Protein AF-A0A9Q1CK61-F1 (afdb_monomer)

Nearest PDB structures (foldseek):
  4fdx-assembly1_B  TM=4.784E-01  e=8.802E-01  Methylibium petroleiphilum PM1
  3ry0-assembly1_A  TM=4.856E-01  e=1.209E+00  Streptomyces achromogenes

Foldseek 3Di:
DDDPPPPPDDPPPPPPDCDPPPQLEAEPEEEDDPPDDPVVVVCVVCVVVQCVDPVCVVSNYDYDYHYDYDDDPCNVVDDPDDPPDDPVVVVVPWAQWEAEPPDPPQPQNVQEDTDQWDADPVPRDIDGFAQTNHYQQAAWFKKWKAFPPPRQIDIDTGRHNRVVVVVLVVVLVCLVVVNDDDDDCCSSNVCPVVPPTDMHMYTRYGD

Secondary structure (DSSP, 8-state):
--------PPPP----------TTEEEEEEE--TT---HHHHHHHHHHHHTTSHHHHHTT-EEEEEEEPPPPHHHHH--SS------GGGTTTS-SS------TT-TTGGGEE--SEEE-TTT--EEE-B-TT--TT--SEEEEEEETTT--EEEEEES-HHHHHHHHHHHHHHHHTT-S---S-HHHHHSTTS----EEEEEEEE-

Structure (mmCIF, N/CA/C/O backbone):
data_AF-A0A9Q1CK61-F1
#
_entry.id   AF-A0A9Q1CK61-F1
#
loop_
_atom_site.group_PDB
_atom_site.id
_atom_site.type_symbol
_atom_site.label_atom_id
_atom_site.label_alt_id
_atom_site.label_comp_id
_atom_site.label_asym_id
_atom_site.label_entity_id
_atom_site.label_seq_id
_atom_site.pdbx_PDB_ins_code
_atom_site.Cartn_x
_atom_site.Cartn_y
_atom_site.Cartn_z
_atom_site.occupancy
_atom_site.B_iso_or_equiv
_atom_site.auth_seq_id
_atom_site.auth_comp_id
_atom_site.auth_asym_id
_atom_site.auth_atom_id
_atom_site.pdbx_PDB_model_num
ATOM 1 N N . MET A 1 1 ? -16.257 -29.459 -20.954 1.00 34.44 1 MET A N 1
ATOM 2 C CA . MET A 1 1 ? -14.941 -30.090 -20.715 1.00 34.44 1 MET A CA 1
ATOM 3 C C . MET A 1 1 ? -13.974 -29.616 -21.795 1.00 34.44 1 MET A C 1
ATOM 5 O O . MET A 1 1 ? -14.276 -29.792 -22.961 1.00 34.44 1 MET A O 1
ATOM 9 N N . ALA A 1 2 ? -12.878 -28.978 -21.367 1.00 42.66 2 ALA A N 1
ATOM 10 C CA . ALA A 1 2 ? -11.608 -28.742 -22.073 1.00 42.66 2 ALA A CA 1
ATOM 11 C C . ALA A 1 2 ? -11.587 -28.014 -23.437 1.00 42.66 2 ALA A C 1
ATOM 13 O O . ALA A 1 2 ? -11.536 -28.679 -24.453 1.00 42.66 2 ALA A O 1
ATOM 14 N N . HIS A 1 3 ? -11.400 -26.683 -23.448 1.00 32.91 3 HIS A N 1
ATOM 15 C CA . HIS A 1 3 ? -10.633 -25.983 -24.503 1.00 32.91 3 HIS A CA 1
ATOM 16 C C . HIS A 1 3 ? -9.978 -24.697 -23.958 1.00 32.91 3 HIS A C 1
ATOM 18 O O . HIS A 1 3 ? -10.253 -23.591 -24.405 1.00 32.91 3 HIS A O 1
ATOM 24 N N . ILE A 1 4 ? -9.081 -24.834 -22.975 1.00 39.66 4 ILE A N 1
ATOM 25 C CA . ILE A 1 4 ? -7.994 -23.857 -22.825 1.00 39.66 4 ILE A CA 1
ATOM 26 C C . ILE A 1 4 ? -6.872 -24.406 -23.692 1.00 39.66 4 ILE A C 1
ATOM 28 O O . ILE A 1 4 ? -6.169 -25.342 -23.304 1.00 39.66 4 ILE A O 1
ATOM 32 N N . SER A 1 5 ? -6.763 -23.882 -24.908 1.00 37.50 5 SER A N 1
ATOM 33 C CA . SER A 1 5 ? -5.631 -24.115 -25.794 1.00 37.50 5 SER A CA 1
ATOM 34 C C . SER A 1 5 ? -4.366 -23.772 -25.012 1.00 37.50 5 SER A C 1
ATOM 36 O O . SER A 1 5 ? -4.088 -22.609 -24.722 1.00 37.50 5 SER A O 1
ATOM 38 N N . LYS A 1 6 ? -3.619 -24.809 -24.607 1.00 43.75 6 LYS A N 1
ATOM 39 C CA . LYS A 1 6 ? -2.264 -24.668 -24.076 1.00 43.75 6 LYS A CA 1
ATOM 40 C C . LYS A 1 6 ? -1.509 -23.800 -25.074 1.00 43.75 6 LYS A C 1
ATOM 42 O O . LYS A 1 6 ? -1.240 -24.254 -26.184 1.00 43.75 6 LYS A O 1
ATOM 47 N N . ALA A 1 7 ? -1.177 -22.569 -24.689 1.00 42.22 7 ALA A N 1
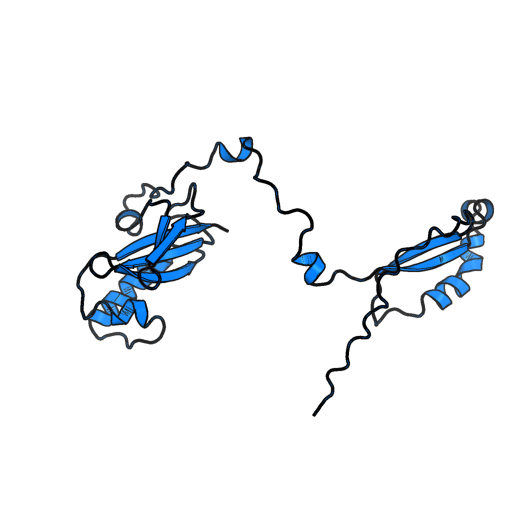ATOM 48 C CA . ALA A 1 7 ? -0.162 -21.813 -25.398 1.00 42.22 7 ALA A CA 1
ATOM 49 C C . ALA A 1 7 ? 1.049 -22.744 -25.508 1.00 42.22 7 ALA A C 1
ATOM 51 O O . ALA A 1 7 ? 1.538 -23.236 -24.484 1.00 42.22 7 ALA A O 1
ATOM 52 N N . LEU A 1 8 ? 1.439 -23.082 -26.740 1.00 52.25 8 LEU A N 1
ATOM 53 C CA . LEU A 1 8 ? 2.617 -23.894 -27.011 1.00 52.25 8 LEU A CA 1
ATOM 54 C C . LEU A 1 8 ? 3.756 -23.287 -26.200 1.00 52.25 8 LEU A C 1
ATOM 56 O O . LEU A 1 8 ? 4.151 -22.145 -26.445 1.00 52.25 8 LEU A O 1
ATOM 60 N N . ARG A 1 9 ? 4.228 -24.012 -25.177 1.00 45.03 9 ARG A N 1
ATOM 61 C CA . ARG A 1 9 ? 5.416 -23.584 -24.445 1.00 45.03 9 ARG A CA 1
ATOM 62 C C . ARG A 1 9 ? 6.513 -23.490 -25.501 1.00 45.03 9 ARG A C 1
ATOM 64 O O . ARG A 1 9 ? 6.730 -24.490 -26.193 1.00 45.03 9 ARG A O 1
ATOM 71 N N . PRO A 1 10 ? 7.172 -22.333 -25.670 1.00 49.44 10 PRO A N 1
ATOM 72 C CA . PRO A 1 10 ? 8.364 -22.304 -26.493 1.00 49.44 10 PRO A CA 1
ATOM 73 C C . PRO A 1 10 ? 9.331 -23.362 -25.941 1.00 49.44 10 PRO A C 1
ATOM 75 O O . PRO A 1 10 ? 9.338 -23.599 -24.724 1.00 49.44 10 PRO A O 1
ATOM 78 N N . PRO A 1 11 ? 10.087 -24.051 -26.813 1.00 47.22 11 PRO A N 1
ATOM 79 C CA . PRO A 1 11 ? 11.021 -25.073 -26.371 1.00 47.22 11 PRO A CA 1
ATOM 80 C C . PRO A 1 11 ? 11.916 -24.495 -25.266 1.00 47.22 11 PRO A C 1
ATOM 82 O O . PRO A 1 11 ? 12.263 -23.309 -25.329 1.00 47.22 11 PRO A O 1
ATOM 85 N N . PRO A 1 12 ? 12.267 -25.298 -24.242 1.00 46.72 12 PRO A N 1
ATOM 86 C CA . PRO A 1 12 ? 13.132 -24.837 -23.166 1.00 46.72 12 PRO A CA 1
ATOM 87 C C . PRO A 1 12 ? 14.384 -24.207 -23.770 1.00 46.72 12 PRO A C 1
ATOM 89 O O . PRO A 1 12 ? 14.881 -24.686 -24.795 1.00 46.72 12 PRO A O 1
ATOM 92 N N . ARG A 1 13 ? 14.872 -23.126 -23.146 1.00 47.56 13 ARG A N 1
ATOM 93 C CA . ARG A 1 13 ? 16.129 -22.463 -23.504 1.00 47.56 13 ARG A CA 1
ATOM 94 C C . ARG A 1 13 ? 17.234 -23.511 -23.414 1.00 47.56 13 ARG A C 1
ATOM 96 O O . ARG A 1 13 ? 17.801 -23.712 -22.347 1.00 47.56 13 ARG A O 1
ATOM 103 N N . ARG A 1 14 ? 17.491 -24.225 -24.515 1.00 49.19 14 ARG A N 1
ATOM 104 C CA . ARG A 1 14 ? 18.646 -25.106 -24.630 1.00 49.19 14 ARG A CA 1
ATOM 105 C C . ARG A 1 14 ? 19.833 -24.212 -24.344 1.00 49.19 14 ARG A C 1
ATOM 107 O O . ARG A 1 14 ? 20.016 -23.213 -25.042 1.00 49.19 14 ARG A O 1
ATOM 114 N N . GLU A 1 15 ? 20.576 -24.539 -23.291 1.00 41.91 15 GLU A N 1
ATOM 115 C CA . GLU A 1 15 ? 21.924 -24.029 -23.107 1.00 41.91 15 GLU A CA 1
ATOM 116 C C . GLU A 1 15 ? 22.597 -24.135 -24.465 1.00 41.91 15 GLU A C 1
ATOM 118 O O . GLU A 1 15 ? 22.652 -25.209 -25.077 1.00 41.91 15 GLU A O 1
ATOM 123 N N . THR A 1 16 ? 22.944 -22.978 -25.017 1.00 47.50 16 THR A N 1
ATOM 124 C CA . THR A 1 16 ? 23.613 -22.910 -26.299 1.00 47.50 16 THR A CA 1
ATOM 125 C C . THR A 1 16 ? 24.908 -23.673 -26.107 1.00 47.50 16 THR A C 1
ATOM 127 O O . THR A 1 16 ? 25.838 -23.154 -25.494 1.00 47.50 16 THR A O 1
ATOM 130 N N . ARG A 1 17 ? 24.963 -24.916 -26.610 1.00 46.31 17 ARG A N 1
ATOM 131 C CA . ARG A 1 17 ? 26.233 -25.567 -26.932 1.00 46.31 17 ARG A CA 1
ATOM 132 C C . ARG A 1 17 ? 27.064 -24.489 -27.620 1.00 46.31 17 ARG A C 1
ATOM 134 O O . ARG A 1 17 ? 26.516 -23.792 -28.475 1.00 46.31 17 ARG A O 1
ATOM 141 N N . HIS A 1 18 ? 28.313 -24.294 -27.211 1.00 49.19 18 HIS A N 1
ATOM 142 C CA . HIS A 1 18 ? 29.221 -23.384 -27.900 1.00 49.19 18 HIS A CA 1
ATOM 143 C C . HIS A 1 18 ? 29.351 -23.857 -29.355 1.00 49.19 18 HIS A C 1
ATOM 145 O O . HIS A 1 18 ? 30.153 -24.726 -29.677 1.00 49.19 18 HIS A O 1
ATOM 151 N N . ILE A 1 19 ? 28.480 -23.346 -30.223 1.00 56.12 19 ILE A N 1
ATOM 152 C CA . ILE A 1 19 ? 28.571 -23.509 -31.665 1.00 56.12 19 ILE A CA 1
ATOM 153 C C . ILE A 1 19 ? 29.712 -22.575 -32.074 1.00 56.12 19 ILE A C 1
ATOM 155 O O . ILE A 1 19 ? 29.700 -21.416 -31.643 1.00 56.12 19 ILE A O 1
ATOM 159 N N . PRO A 1 20 ? 30.697 -23.040 -32.861 1.00 51.88 20 PRO A N 1
ATOM 160 C CA . PRO A 1 20 ? 31.719 -22.162 -33.407 1.00 51.88 20 PRO A CA 1
ATOM 161 C C . PRO A 1 20 ? 31.024 -20.973 -34.068 1.00 51.88 20 PRO A C 1
ATOM 163 O O . PRO A 1 20 ? 30.130 -21.161 -34.897 1.00 51.88 20 PRO A O 1
ATOM 166 N N . VAL A 1 21 ? 31.369 -19.758 -33.645 1.00 57.75 21 VAL A N 1
ATOM 167 C CA . VAL A 1 21 ? 30.776 -18.540 -34.195 1.00 57.75 21 VAL A CA 1
ATOM 168 C C . VAL A 1 21 ? 31.248 -18.431 -35.639 1.00 57.75 21 VAL A C 1
ATOM 170 O O . VAL A 1 21 ? 32.348 -17.964 -35.915 1.00 57.75 21 VAL A O 1
ATOM 173 N N . ASP A 1 22 ? 30.424 -18.914 -36.563 1.00 57.44 22 ASP A N 1
ATOM 174 C CA . ASP A 1 22 ? 30.579 -18.657 -37.987 1.00 57.44 22 ASP A CA 1
ATOM 175 C C . ASP A 1 22 ? 30.365 -17.150 -38.183 1.00 57.44 22 ASP A C 1
ATOM 177 O O . ASP A 1 22 ? 29.235 -16.661 -38.242 1.00 57.44 22 ASP A O 1
ATOM 181 N N . THR A 1 23 ? 31.468 -16.398 -38.207 1.00 59.12 23 THR A N 1
ATOM 182 C CA . THR A 1 23 ? 31.524 -14.925 -38.246 1.00 59.12 23 THR A CA 1
ATOM 183 C C . THR A 1 23 ? 30.813 -14.312 -39.454 1.00 59.12 23 THR A C 1
ATOM 185 O O . THR A 1 23 ? 30.628 -13.099 -39.512 1.00 59.12 23 THR A O 1
ATOM 188 N N . ARG A 1 24 ? 30.378 -15.142 -40.409 1.00 66.69 24 ARG A N 1
ATOM 189 C CA . ARG A 1 24 ? 29.654 -14.755 -41.626 1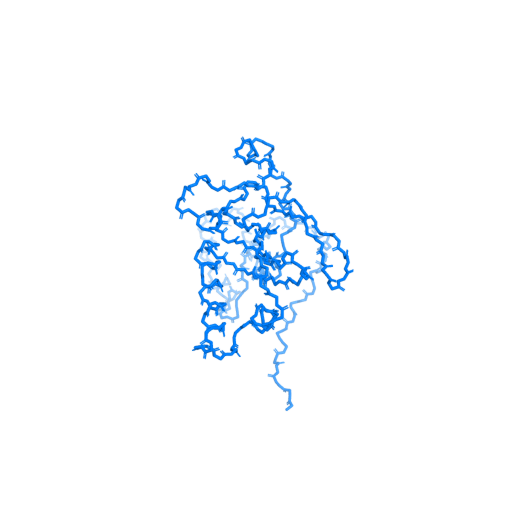.00 66.69 24 ARG A CA 1
ATOM 190 C C . ARG A 1 24 ? 28.132 -14.676 -41.440 1.00 66.69 24 ARG A C 1
ATOM 192 O O . ARG A 1 24 ? 27.435 -14.189 -42.328 1.00 66.69 24 ARG A O 1
ATOM 199 N N . LYS A 1 25 ? 27.591 -15.155 -40.313 1.00 73.00 25 LYS A N 1
ATOM 200 C CA . LYS A 1 25 ? 26.146 -15.170 -40.024 1.00 73.00 25 LYS A CA 1
ATOM 201 C C . LYS A 1 25 ? 25.804 -14.170 -38.929 1.00 73.00 25 LYS A C 1
ATOM 203 O O . LYS A 1 25 ? 26.222 -14.325 -37.786 1.00 73.00 25 LYS A O 1
ATOM 208 N N . ILE A 1 26 ? 24.998 -13.166 -39.267 1.00 79.12 26 ILE A N 1
ATOM 209 C CA . ILE A 1 26 ? 24.587 -12.121 -38.319 1.00 79.12 26 ILE A CA 1
ATOM 210 C C . ILE A 1 26 ? 23.141 -12.377 -37.881 1.00 79.12 26 ILE A C 1
ATOM 212 O O . ILE A 1 26 ? 22.262 -12.475 -38.738 1.00 79.12 26 ILE A O 1
ATOM 216 N N . PRO A 1 27 ? 22.840 -12.496 -36.579 1.00 84.88 27 PRO A N 1
ATOM 217 C CA . PRO A 1 27 ? 21.471 -12.710 -36.134 1.00 84.88 27 PRO A CA 1
ATOM 218 C C . PRO A 1 27 ? 20.643 -11.422 -36.253 1.00 84.88 27 PRO A C 1
ATOM 220 O O . PRO A 1 27 ? 20.958 -10.401 -35.644 1.00 84.88 27 PRO A O 1
ATOM 223 N N . LEU A 1 28 ? 19.536 -11.488 -36.991 1.00 87.25 28 LEU A N 1
ATOM 224 C CA . LEU A 1 28 ? 18.447 -10.518 -36.919 1.00 87.25 28 LEU A CA 1
ATOM 225 C C . LEU A 1 28 ? 17.492 -10.974 -35.814 1.00 87.25 28 LEU A C 1
ATOM 227 O O . LEU A 1 28 ? 16.739 -11.933 -35.998 1.00 87.25 28 LEU A O 1
ATOM 231 N N . VAL A 1 29 ? 17.552 -10.320 -34.655 1.00 89.06 29 VAL A N 1
ATOM 232 C CA . VAL A 1 29 ? 16.747 -10.682 -33.480 1.00 89.06 29 VAL A CA 1
ATOM 233 C C . VAL A 1 29 ? 15.460 -9.859 -33.449 1.00 89.06 29 VAL A C 1
ATOM 235 O O . VAL A 1 29 ? 15.499 -8.649 -33.233 1.00 89.06 29 VAL A O 1
ATOM 238 N N . LEU A 1 30 ? 14.310 -10.515 -33.605 1.00 90.00 30 LEU A N 1
ATOM 239 C CA . LEU A 1 30 ? 12.982 -9.906 -33.482 1.00 90.00 30 LEU A CA 1
ATOM 240 C C . LEU A 1 30 ? 12.269 -10.389 -32.220 1.00 90.00 30 LEU A C 1
ATOM 242 O O . LEU A 1 30 ? 12.529 -11.479 -31.723 1.00 90.00 30 LEU A O 1
ATOM 246 N N . THR A 1 31 ? 11.336 -9.598 -31.694 1.00 91.44 31 THR A N 1
ATOM 247 C CA . THR A 1 31 ? 10.457 -10.071 -30.610 1.00 91.44 31 THR A CA 1
ATOM 248 C C . THR A 1 31 ? 9.306 -10.855 -31.224 1.00 91.44 31 THR A C 1
ATOM 250 O O . THR A 1 31 ? 8.646 -10.339 -32.120 1.00 91.44 31 THR A O 1
ATOM 253 N N . TYR A 1 32 ? 9.071 -12.088 -30.774 1.00 87.81 32 TYR A N 1
ATOM 254 C CA . TYR A 1 3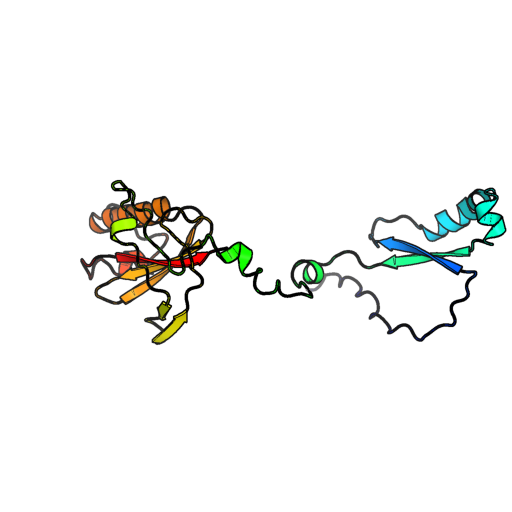2 ? 7.976 -12.909 -31.293 1.00 87.81 32 TYR A CA 1
ATOM 255 C C . TYR A 1 32 ? 6.600 -12.314 -30.948 1.00 87.81 32 TYR A C 1
ATOM 257 O O . TYR A 1 32 ? 6.359 -11.924 -29.805 1.00 87.81 32 TYR A O 1
ATOM 265 N N . HIS A 1 33 ? 5.689 -12.305 -31.923 1.00 85.75 33 HIS A N 1
ATOM 266 C CA . HIS A 1 33 ? 4.275 -11.971 -31.760 1.00 85.75 33 HIS A CA 1
ATOM 267 C C . HIS A 1 33 ? 3.439 -12.847 -32.717 1.00 85.75 33 HIS A C 1
ATOM 269 O O . HIS A 1 33 ? 3.845 -13.018 -33.866 1.00 85.75 33 HIS A O 1
ATOM 275 N N . PRO A 1 34 ? 2.288 -13.402 -32.287 1.00 85.25 34 PRO A N 1
ATOM 276 C CA . PRO A 1 34 ? 1.515 -14.367 -33.083 1.00 85.25 34 PRO A CA 1
ATOM 277 C C . PRO A 1 34 ? 0.940 -13.786 -34.382 1.00 85.25 34 PRO A C 1
ATOM 279 O O . PRO A 1 34 ? 0.689 -14.525 -35.322 1.00 85.25 34 PRO A O 1
ATOM 282 N N . GLY A 1 35 ? 0.748 -12.467 -34.445 1.00 89.06 35 GLY A N 1
ATOM 283 C CA . GLY A 1 35 ? 0.316 -11.758 -35.654 1.00 89.06 35 GLY A CA 1
ATOM 284 C C . GLY A 1 35 ? 1.454 -11.284 -36.565 1.00 89.06 35 GLY A C 1
ATOM 285 O O . GLY A 1 35 ? 1.219 -10.413 -37.397 1.00 89.06 35 GLY A O 1
ATOM 286 N N . LEU A 1 36 ? 2.696 -11.751 -36.374 1.00 85.88 36 LEU A N 1
ATOM 287 C CA . LEU A 1 36 ? 3.785 -11.394 -37.287 1.00 85.88 36 LEU A CA 1
ATOM 288 C C . LEU A 1 36 ? 3.585 -12.076 -38.647 1.00 85.88 36 LEU A C 1
ATOM 290 O O . LEU A 1 36 ? 3.292 -13.272 -38.683 1.00 85.88 36 LEU A O 1
ATOM 294 N N . PRO A 1 37 ? 3.797 -11.355 -39.764 1.00 88.25 37 PRO A N 1
ATOM 295 C CA . PRO A 1 37 ? 3.874 -11.991 -41.073 1.00 88.25 37 PRO A CA 1
ATOM 296 C C . PRO A 1 37 ? 5.085 -12.933 -41.129 1.00 88.25 37 PRO A C 1
ATOM 298 O O . PRO A 1 37 ? 5.963 -12.872 -40.266 1.00 88.25 37 PRO A O 1
ATOM 301 N N . ASP A 1 38 ? 5.174 -13.770 -42.167 1.00 87.88 38 ASP A N 1
ATOM 302 C CA . ASP A 1 38 ? 6.355 -14.607 -42.408 1.00 87.88 38 ASP A CA 1
ATOM 303 C C . ASP A 1 38 ? 7.582 -13.726 -42.712 1.00 87.88 38 ASP A C 1
ATOM 305 O O . ASP A 1 38 ? 7.930 -13.420 -43.858 1.00 87.88 38 ASP A O 1
ATOM 309 N N . THR A 1 39 ? 8.247 -13.286 -41.645 1.00 87.81 39 THR A N 1
ATOM 310 C CA . THR A 1 39 ? 9.435 -12.437 -41.694 1.00 87.81 39 THR A CA 1
ATOM 311 C C . THR A 1 39 ? 10.606 -13.154 -42.354 1.00 87.81 39 THR A C 1
ATOM 313 O O . THR A 1 39 ? 11.473 -12.491 -42.920 1.00 87.81 39 THR A O 1
ATOM 316 N N . GLY A 1 40 ? 10.615 -14.491 -42.371 1.00 87.06 40 GLY A N 1
ATOM 317 C CA . GLY A 1 40 ? 11.596 -15.285 -43.101 1.00 87.06 40 GLY A CA 1
ATOM 318 C C . GLY A 1 40 ? 11.400 -15.183 -44.614 1.00 87.06 40 GLY A C 1
ATOM 319 O O . GLY A 1 40 ? 12.371 -15.009 -45.356 1.00 87.06 40 GLY A O 1
ATOM 320 N N . ALA A 1 41 ? 10.154 -15.238 -45.093 1.00 87.94 41 ALA A N 1
ATOM 321 C CA . ALA A 1 41 ? 9.831 -14.987 -46.498 1.00 87.94 41 ALA A CA 1
ATOM 322 C C . ALA A 1 41 ? 10.158 -13.550 -46.915 1.00 87.94 41 ALA A C 1
ATOM 324 O O . ALA A 1 41 ? 10.773 -13.346 -47.963 1.00 87.94 41 ALA A O 1
ATOM 325 N N . ILE A 1 42 ? 9.827 -12.565 -46.077 1.00 89.69 42 ILE A N 1
ATOM 326 C CA . ILE A 1 42 ? 10.173 -11.155 -46.310 1.00 89.69 42 ILE A CA 1
ATOM 327 C C . ILE A 1 42 ? 11.695 -10.997 -46.418 1.00 89.69 42 ILE A C 1
ATOM 329 O O . ILE A 1 42 ? 12.191 -10.418 -47.385 1.00 89.69 42 ILE A O 1
ATOM 333 N N . LEU A 1 43 ? 12.453 -11.571 -45.481 1.00 87.56 43 LEU A N 1
ATOM 334 C CA . LEU A 1 43 ? 13.911 -11.477 -45.473 1.00 87.56 43 LEU A CA 1
ATOM 335 C C . LEU A 1 43 ? 14.532 -12.094 -46.732 1.00 87.56 43 LEU A C 1
ATOM 337 O O . LEU A 1 43 ? 15.427 -11.497 -47.325 1.00 87.56 43 LEU A O 1
ATOM 341 N N . ARG A 1 44 ? 14.030 -13.249 -47.192 1.00 86.81 44 ARG A N 1
ATOM 342 C CA . ARG A 1 44 ? 14.471 -13.866 -48.456 1.00 86.81 44 ARG A CA 1
ATOM 343 C C . ARG A 1 44 ? 14.120 -13.006 -49.668 1.00 86.81 44 ARG A C 1
ATOM 345 O O . ARG A 1 44 ? 14.970 -12.831 -50.537 1.00 86.81 44 ARG A O 1
ATOM 352 N N . LYS A 1 45 ? 12.910 -12.439 -49.704 1.00 90.88 45 LYS A N 1
ATOM 353 C CA . LYS A 1 45 ? 12.425 -11.585 -50.799 1.00 90.88 45 LYS A CA 1
ATOM 354 C C . LYS A 1 45 ? 13.263 -10.315 -50.955 1.00 90.88 45 LYS A C 1
ATOM 356 O O . LYS A 1 45 ? 13.595 -9.940 -52.073 1.00 90.88 45 LYS A O 1
ATOM 361 N N . PHE A 1 46 ? 13.630 -9.673 -49.847 1.00 87.31 46 PHE A N 1
ATOM 362 C CA . PHE A 1 46 ? 14.387 -8.415 -49.858 1.00 87.31 46 PHE A CA 1
ATOM 363 C C . PHE A 1 46 ? 15.904 -8.593 -4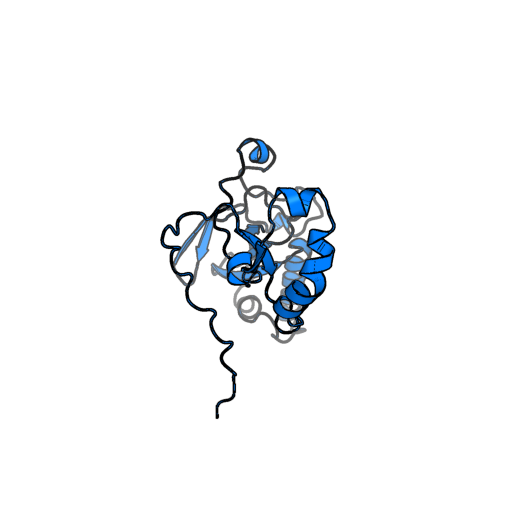9.714 1.00 87.31 46 PHE A C 1
ATOM 365 O O . PHE A 1 46 ? 16.644 -7.613 -49.798 1.00 87.31 46 PHE A O 1
ATOM 372 N N . LYS A 1 47 ? 16.403 -9.828 -49.585 1.00 84.94 47 LYS A N 1
ATOM 373 C CA . LYS A 1 47 ? 17.844 -10.128 -49.557 1.00 84.94 47 LYS A CA 1
ATOM 374 C C . LYS A 1 47 ? 18.621 -9.512 -50.733 1.00 84.94 47 LYS A C 1
ATOM 376 O O . LYS A 1 47 ? 19.663 -8.914 -50.467 1.00 84.94 47 LYS A O 1
ATOM 381 N N . PRO A 1 48 ? 18.152 -9.573 -51.998 1.00 87.25 48 PRO A N 1
ATOM 382 C CA . PRO A 1 48 ? 18.872 -8.956 -53.114 1.00 87.25 48 PRO A CA 1
ATOM 383 C C . PRO A 1 48 ? 19.005 -7.436 -52.967 1.00 87.25 48 PRO A C 1
ATOM 385 O O . PRO A 1 48 ? 20.015 -6.866 -53.358 1.00 87.25 48 PRO A O 1
ATOM 388 N N . VAL A 1 49 ? 18.006 -6.781 -52.365 1.00 88.62 49 VAL A N 1
ATOM 389 C CA . VAL A 1 49 ? 18.023 -5.335 -52.103 1.00 88.62 49 VAL A CA 1
ATOM 390 C C . VAL A 1 49 ? 19.038 -4.998 -51.015 1.00 88.62 49 VAL A C 1
ATOM 392 O O . VAL A 1 49 ? 19.807 -4.057 -51.174 1.00 88.62 49 VAL A O 1
ATOM 395 N N . LEU A 1 50 ? 19.101 -5.795 -49.945 1.00 81.12 50 LEU A N 1
ATOM 396 C CA . LEU A 1 50 ? 20.099 -5.618 -48.885 1.00 81.12 50 LEU A CA 1
ATOM 397 C C . LEU A 1 50 ? 21.526 -5.748 -49.431 1.00 81.12 50 LEU A C 1
ATOM 399 O O . LEU A 1 50 ? 22.384 -4.933 -49.104 1.00 81.12 50 LEU A O 1
ATOM 403 N N . LEU A 1 51 ? 21.758 -6.712 -50.326 1.00 83.69 51 LEU A N 1
ATOM 404 C CA . LEU A 1 51 ? 23.049 -6.933 -50.982 1.00 83.69 51 LEU A CA 1
ATOM 405 C C . LEU A 1 51 ? 23.411 -5.868 -52.030 1.00 83.69 51 LEU A C 1
ATOM 407 O O . LEU A 1 51 ? 24.496 -5.943 -52.591 1.00 83.69 51 LEU A O 1
ATOM 411 N N . ARG A 1 52 ? 22.569 -4.863 -52.304 1.00 86.69 52 ARG A N 1
ATOM 412 C CA . ARG A 1 52 ? 22.963 -3.710 -53.139 1.00 86.69 52 ARG A CA 1
ATOM 413 C C . ARG A 1 52 ? 23.823 -2.696 -52.389 1.00 86.69 52 ARG A C 1
ATOM 415 O O . ARG A 1 52 ? 24.494 -1.892 -53.024 1.00 86.69 52 ARG A O 1
ATOM 422 N N . SER A 1 53 ? 23.810 -2.721 -51.056 1.00 85.75 53 SER A N 1
ATOM 423 C CA . SER A 1 53 ? 24.657 -1.837 -50.258 1.00 85.75 53 SER A CA 1
ATOM 424 C C . SER A 1 53 ? 26.120 -2.305 -50.303 1.00 85.75 53 SER A C 1
ATOM 426 O O . SER A 1 53 ? 26.380 -3.483 -50.038 1.00 85.75 53 SER A O 1
ATOM 428 N N . PRO A 1 54 ? 27.094 -1.407 -50.546 1.00 82.81 54 PRO A N 1
ATOM 429 C CA . PRO A 1 54 ? 28.516 -1.759 -50.544 1.00 82.81 54 PRO A CA 1
ATOM 430 C C . PRO A 1 54 ? 28.972 -2.301 -49.180 1.00 82.81 54 PRO A C 1
ATOM 432 O O . PRO A 1 54 ? 29.818 -3.191 -49.104 1.00 82.81 54 PRO A O 1
ATOM 435 N N . VAL A 1 55 ? 28.348 -1.833 -48.092 1.00 79.69 55 VAL A N 1
ATOM 436 C CA . VAL A 1 55 ? 28.594 -2.328 -46.729 1.00 79.69 55 VAL A CA 1
ATOM 437 C C . VAL A 1 55 ? 28.119 -3.776 -46.583 1.00 79.69 55 VAL A C 1
ATOM 439 O O . VAL A 1 55 ? 28.829 -4.614 -46.033 1.00 79.69 55 VAL A O 1
ATOM 442 N N . ALA A 1 56 ? 26.938 -4.092 -47.116 1.00 75.19 56 ALA A N 1
ATOM 443 C CA . ALA A 1 56 ? 26.355 -5.427 -47.036 1.00 75.19 56 ALA A CA 1
ATOM 444 C C . ALA A 1 56 ? 27.110 -6.462 -47.883 1.00 75.19 56 ALA A C 1
ATOM 446 O O . ALA A 1 56 ? 27.241 -7.614 -47.464 1.00 75.19 56 ALA A O 1
ATOM 447 N N . GLN A 1 57 ? 27.628 -6.048 -49.043 1.00 77.12 57 GLN A N 1
ATOM 448 C CA . GLN A 1 57 ? 28.471 -6.886 -49.899 1.00 77.12 57 GLN A CA 1
ATOM 449 C C . GLN A 1 57 ? 29.807 -7.199 -49.227 1.00 77.12 57 GLN A C 1
ATOM 451 O O . GLN A 1 57 ? 30.197 -8.362 -49.155 1.00 77.12 57 GLN A O 1
ATOM 456 N N . LYS A 1 58 ? 30.469 -6.180 -48.662 1.00 79.12 58 LYS A N 1
ATOM 457 C CA . LYS A 1 58 ? 31.750 -6.338 -47.957 1.00 79.12 58 LYS A CA 1
ATOM 458 C C . LYS A 1 58 ? 31.644 -7.280 -46.755 1.00 79.12 58 LYS A C 1
ATOM 460 O O . LYS A 1 58 ? 32.574 -8.026 -46.472 1.00 79.12 58 LYS A O 1
ATOM 465 N N . LEU A 1 59 ? 30.505 -7.252 -46.065 1.00 72.56 59 LEU A N 1
ATOM 466 C CA . LEU A 1 59 ? 30.223 -8.093 -44.901 1.00 72.56 59 LEU A CA 1
ATOM 467 C C . LEU A 1 59 ? 29.669 -9.484 -45.259 1.00 72.56 59 LEU A C 1
ATOM 469 O O . LEU A 1 59 ? 29.422 -10.274 -44.352 1.00 72.56 59 LEU A O 1
ATOM 473 N N . ASN A 1 60 ? 29.454 -9.786 -46.549 1.00 70.94 60 ASN A N 1
ATOM 474 C CA . ASN A 1 60 ? 28.827 -11.022 -47.032 1.00 70.94 60 ASN A CA 1
ATOM 475 C C . ASN A 1 60 ? 27.579 -11.406 -46.209 1.00 70.94 60 ASN A C 1
ATOM 477 O O . ASN A 1 60 ? 27.445 -12.534 -45.729 1.00 70.94 60 ASN A O 1
ATOM 481 N N . LEU A 1 61 ? 26.695 -10.423 -45.982 1.00 69.81 61 LEU A N 1
ATOM 482 C CA . LEU A 1 61 ? 25.629 -10.533 -44.989 1.00 69.81 61 LEU A CA 1
ATOM 483 C C . LEU A 1 61 ? 24.679 -11.694 -45.290 1.00 69.81 61 LEU A C 1
ATOM 485 O O . LEU A 1 61 ? 23.869 -11.652 -46.221 1.00 69.81 61 LEU A O 1
ATOM 489 N N . GLN A 1 62 ? 24.711 -12.696 -44.414 1.00 74.88 62 GLN A N 1
ATOM 490 C CA . GLN A 1 62 ? 23.667 -13.706 -44.307 1.00 74.88 62 GLN A CA 1
ATOM 491 C C . GLN A 1 62 ? 22.927 -13.532 -42.979 1.00 74.88 62 GLN A C 1
ATOM 493 O O . GLN A 1 62 ? 23.310 -14.141 -41.974 1.00 74.88 62 GLN A O 1
ATOM 498 N N . PRO A 1 63 ? 21.892 -12.666 -42.942 1.00 76.88 63 PRO A N 1
ATOM 499 C CA . PRO A 1 63 ? 21.117 -12.470 -41.735 1.00 76.88 63 PRO A CA 1
ATOM 500 C C . PRO A 1 63 ? 20.335 -13.742 -41.407 1.00 76.88 63 PRO A C 1
ATOM 502 O O . PRO A 1 63 ? 19.581 -14.251 -42.238 1.00 76.88 63 PRO A O 1
ATOM 505 N N . ILE A 1 64 ? 20.504 -14.246 -40.188 1.00 83.12 64 ILE A N 1
ATOM 506 C CA . ILE A 1 64 ? 19.703 -15.348 -39.659 1.00 83.12 64 ILE A CA 1
ATOM 507 C C . ILE A 1 64 ? 18.576 -14.752 -38.839 1.00 83.12 64 ILE A C 1
ATOM 509 O O . ILE A 1 64 ? 18.814 -14.042 -37.864 1.00 83.12 64 ILE A O 1
ATOM 513 N N . LEU A 1 65 ? 17.342 -15.059 -39.222 1.00 86.44 65 LEU A N 1
ATOM 514 C CA . LEU A 1 65 ? 16.180 -14.661 -38.450 1.00 86.44 65 LEU A CA 1
ATOM 515 C C . LEU A 1 65 ? 16.139 -15.445 -37.136 1.00 86.44 65 LEU A C 1
ATOM 517 O O . LEU A 1 65 ? 16.137 -16.675 -37.126 1.00 86.44 65 LEU A O 1
ATOM 521 N N . SER A 1 66 ? 16.077 -14.718 -36.030 1.00 87.31 66 SER A N 1
ATOM 522 C CA . SER A 1 66 ? 15.955 -15.274 -34.689 1.00 87.31 66 SER A CA 1
ATOM 523 C C . SER A 1 66 ? 14.875 -14.528 -33.916 1.00 87.31 66 SER A C 1
ATOM 525 O O . SER A 1 66 ? 14.669 -13.328 -34.105 1.00 87.31 66 SER A O 1
ATOM 527 N N . PHE A 1 67 ? 14.174 -15.242 -33.040 1.00 88.75 67 PHE A N 1
ATOM 528 C CA . PHE A 1 67 ? 13.112 -14.668 -32.226 1.00 88.75 67 PHE A CA 1
ATOM 529 C C . PHE A 1 67 ? 13.483 -14.704 -30.748 1.00 88.75 67 PHE A C 1
ATOM 531 O O . PHE A 1 67 ? 13.855 -15.750 -30.217 1.00 88.75 67 PHE A O 1
ATOM 538 N N . ARG A 1 68 ? 13.336 -13.565 -30.070 1.00 87.19 68 ARG A N 1
ATOM 539 C CA . ARG A 1 68 ? 13.340 -13.487 -28.609 1.00 87.19 68 ARG A CA 1
ATOM 540 C C . ARG A 1 68 ? 11.916 -13.563 -28.072 1.00 87.19 68 ARG A C 1
ATOM 542 O O . ARG A 1 68 ? 10.970 -13.075 -28.698 1.00 87.19 68 ARG A O 1
ATOM 549 N N . GLN A 1 69 ? 11.783 -14.143 -26.886 1.00 83.44 69 GLN A N 1
ATOM 550 C CA . GLN A 1 69 ? 10.519 -14.196 -26.165 1.00 83.44 69 GLN A CA 1
ATOM 551 C C . GLN A 1 69 ? 10.077 -12.772 -25.763 1.00 83.44 69 GLN A C 1
ATOM 553 O O . GLN A 1 69 ? 10.922 -11.985 -25.323 1.00 83.44 69 GLN A O 1
ATOM 558 N N . PRO A 1 70 ? 8.786 -12.417 -25.905 1.00 85.50 70 PRO A N 1
ATOM 559 C CA . PRO A 1 70 ? 8.257 -11.179 -25.344 1.00 85.50 70 PRO A CA 1
ATOM 560 C C . PRO A 1 70 ? 8.319 -11.206 -23.813 1.00 85.50 70 PRO A C 1
ATOM 562 O O . PRO A 1 70 ? 8.345 -12.271 -23.190 1.00 85.50 70 PRO A O 1
ATOM 565 N N . THR A 1 71 ? 8.323 -10.028 -23.192 1.00 81.00 71 THR A N 1
ATOM 566 C CA . THR A 1 71 ? 8.307 -9.918 -21.732 1.00 81.00 71 THR A CA 1
ATOM 567 C C . THR A 1 71 ? 7.032 -10.551 -21.178 1.00 81.00 71 THR A C 1
ATOM 569 O O . THR A 1 71 ? 5.915 -10.157 -21.514 1.00 81.00 71 THR A O 1
ATOM 572 N N . ASN A 1 72 ? 7.191 -11.569 -20.335 1.00 80.88 72 ASN A N 1
ATOM 573 C CA . ASN A 1 72 ? 6.084 -12.183 -19.610 1.00 80.88 72 ASN A CA 1
ATOM 574 C C . ASN A 1 72 ? 5.893 -11.494 -18.249 1.00 80.88 72 ASN A C 1
ATOM 576 O O . ASN A 1 72 ? 6.767 -10.765 -17.771 1.00 80.88 72 ASN A O 1
ATOM 580 N N . LEU A 1 73 ? 4.742 -11.727 -17.612 1.00 77.69 73 LEU A N 1
ATOM 581 C CA . LEU A 1 73 ? 4.454 -11.179 -16.282 1.00 77.69 73 LEU A CA 1
ATOM 582 C C . LEU A 1 73 ? 5.538 -11.546 -15.268 1.00 77.69 73 LEU A C 1
ATOM 584 O O . LEU A 1 73 ? 5.948 -10.692 -14.495 1.00 77.69 73 LEU A O 1
ATOM 588 N N . GLU A 1 74 ? 6.049 -12.773 -15.328 1.00 76.88 74 GLU A N 1
ATOM 589 C CA . GLU A 1 74 ? 7.154 -13.242 -14.496 1.00 76.88 74 GLU A CA 1
ATOM 590 C C . GLU A 1 74 ? 8.396 -12.349 -14.631 1.00 76.88 74 GLU A C 1
ATOM 592 O O . GLU A 1 74 ? 8.836 -11.798 -13.636 1.00 76.88 74 GLU A O 1
ATOM 597 N N . SER A 1 75 ? 8.896 -12.086 -15.841 1.00 71.50 75 SER A N 1
ATOM 598 C CA . SER A 1 75 ? 10.049 -11.198 -16.071 1.00 71.50 75 SER A CA 1
ATOM 599 C C . SER A 1 75 ? 9.817 -9.752 -15.619 1.00 71.50 75 SER A C 1
ATOM 601 O O . SER A 1 75 ? 10.767 -9.024 -15.335 1.00 71.50 75 SER A O 1
ATOM 603 N N . ARG A 1 76 ? 8.550 -9.321 -15.560 1.00 75.88 76 ARG A N 1
ATOM 604 C CA . ARG A 1 76 ? 8.161 -7.972 -15.133 1.00 75.88 76 ARG A CA 1
ATOM 605 C C . ARG A 1 76 ? 8.006 -7.864 -13.615 1.00 75.88 76 ARG A C 1
ATOM 607 O O . ARG A 1 76 ? 8.270 -6.803 -13.056 1.00 75.88 76 ARG A O 1
ATOM 614 N N . LEU A 1 77 ? 7.562 -8.936 -12.964 1.00 75.12 77 LEU A N 1
ATOM 615 C CA . LEU A 1 77 ? 7.326 -9.005 -11.520 1.00 75.12 77 LEU A CA 1
ATOM 616 C C . LEU A 1 77 ? 8.575 -9.464 -10.757 1.00 75.12 77 LEU A C 1
ATOM 618 O O . LEU A 1 77 ? 8.871 -8.947 -9.681 1.00 75.12 77 LEU A O 1
ATOM 622 N N . VAL A 1 78 ? 9.334 -10.397 -11.326 1.00 70.31 78 VAL A N 1
ATOM 623 C CA . VAL A 1 78 ? 10.569 -10.943 -10.770 1.00 70.31 78 VAL A CA 1
ATOM 624 C C . VAL A 1 78 ? 11.736 -10.114 -11.291 1.00 70.31 78 VAL A C 1
ATOM 626 O O . VAL A 1 78 ? 12.234 -10.305 -12.398 1.00 70.31 78 VAL A O 1
ATOM 629 N N . ARG A 1 79 ? 12.196 -9.160 -10.481 1.00 60.09 79 ARG A N 1
ATOM 630 C CA . ARG A 1 79 ? 13.461 -8.467 -10.744 1.00 60.09 79 ARG A CA 1
ATOM 631 C C . ARG A 1 79 ? 14.606 -9.329 -10.221 1.00 60.09 79 ARG A C 1
ATOM 633 O O . ARG A 1 79 ? 14.669 -9.598 -9.028 1.00 60.09 79 ARG A O 1
ATOM 640 N N . ALA A 1 80 ? 15.541 -9.698 -11.100 1.00 61.12 80 ALA A N 1
ATOM 641 C CA . ALA A 1 80 ? 16.748 -10.462 -10.745 1.00 61.12 80 ALA A CA 1
ATOM 642 C C . ALA A 1 80 ? 17.616 -9.767 -9.679 1.00 61.12 80 ALA A C 1
ATOM 644 O O . ALA A 1 80 ? 18.391 -10.410 -8.977 1.00 61.12 80 ALA A O 1
ATOM 645 N N . ARG A 1 81 ? 17.475 -8.445 -9.544 1.00 59.62 81 ARG A N 1
ATOM 646 C CA . ARG A 1 81 ? 18.011 -7.688 -8.419 1.00 59.62 81 ARG A CA 1
ATOM 647 C C . ARG A 1 81 ? 16.858 -7.312 -7.503 1.00 59.62 81 ARG A C 1
ATOM 649 O O . ARG A 1 81 ? 16.003 -6.506 -7.882 1.00 59.62 81 ARG A O 1
ATOM 656 N N . LEU A 1 82 ? 16.877 -7.838 -6.279 1.00 60.41 82 LEU A N 1
ATOM 657 C CA . LEU A 1 82 ? 16.271 -7.126 -5.162 1.00 60.41 82 LEU A CA 1
ATOM 658 C C . LEU A 1 82 ? 16.899 -5.731 -5.187 1.00 60.41 82 LEU A C 1
ATOM 660 O O . LEU A 1 82 ? 18.123 -5.612 -5.253 1.00 60.41 82 LEU A O 1
ATOM 664 N N . SER A 1 83 ? 16.086 -4.679 -5.238 1.00 57.25 83 SER A N 1
ATOM 665 C CA . SER A 1 83 ? 16.589 -3.327 -5.014 1.00 57.25 83 SER A CA 1
ATOM 666 C C . SER A 1 83 ? 17.343 -3.365 -3.689 1.00 57.25 83 SER A C 1
ATOM 668 O O . SER A 1 83 ? 16.720 -3.550 -2.644 1.00 57.25 83 SER A O 1
ATOM 670 N N . GLY A 1 84 ? 18.677 -3.299 -3.754 1.00 54.50 84 GLY A N 1
ATOM 671 C CA . GLY A 1 84 ? 19.524 -3.290 -2.570 1.00 54.50 84 GLY A CA 1
ATOM 672 C C . GLY A 1 84 ? 19.094 -2.157 -1.638 1.00 54.50 84 GLY A C 1
ATOM 673 O O . GLY A 1 84 ? 18.416 -1.224 -2.089 1.00 54.50 84 GLY A O 1
ATOM 674 N N . PRO A 1 85 ? 19.440 -2.219 -0.342 1.00 57.56 85 PRO A N 1
ATOM 675 C CA . PRO A 1 85 ? 19.150 -1.130 0.576 1.00 57.56 85 PRO A CA 1
ATOM 676 C C . PRO A 1 85 ? 19.604 0.188 -0.059 1.00 57.56 85 PRO A C 1
ATOM 678 O O . PRO A 1 85 ? 20.776 0.369 -0.377 1.00 57.56 85 PRO A O 1
ATOM 681 N N . ARG A 1 86 ? 18.631 1.077 -0.291 1.00 52.88 86 ARG A N 1
ATOM 682 C CA . ARG A 1 86 ? 18.824 2.416 -0.857 1.00 52.88 86 ARG A CA 1
ATOM 683 C C . ARG A 1 86 ? 20.029 3.077 -0.161 1.00 52.88 86 ARG A C 1
ATOM 685 O O . ARG A 1 86 ? 20.088 2.969 1.074 1.00 52.88 86 ARG A O 1
ATOM 692 N N . PRO A 1 87 ? 20.968 3.703 -0.906 1.00 51.69 87 PRO A N 1
ATOM 693 C CA . PRO A 1 87 ? 22.194 4.261 -0.340 1.00 51.69 87 PRO A CA 1
ATOM 694 C C . PRO A 1 87 ? 21.868 5.167 0.848 1.00 51.69 87 PRO A C 1
ATOM 696 O O . PRO A 1 87 ? 20.862 5.882 0.830 1.00 51.69 87 PRO A O 1
ATOM 699 N N . ALA A 1 88 ? 22.692 5.091 1.896 1.00 53.06 88 ALA A N 1
ATOM 700 C CA . ALA A 1 88 ? 22.477 5.782 3.168 1.00 53.06 88 ALA A CA 1
ATOM 701 C C . ALA A 1 88 ? 22.268 7.301 3.007 1.00 53.06 88 ALA A C 1
ATOM 703 O O . ALA A 1 88 ? 21.498 7.883 3.763 1.00 53.06 88 ALA A O 1
ATOM 704 N N . SER A 1 89 ? 22.821 7.907 1.954 1.00 48.06 89 SER A N 1
ATOM 705 C CA . SER A 1 89 ? 22.649 9.327 1.621 1.00 48.06 89 SER A CA 1
ATOM 706 C C . SER A 1 89 ? 21.230 9.727 1.191 1.00 48.06 89 SER A C 1
ATOM 708 O O . SER A 1 89 ? 20.875 10.897 1.219 1.00 48.06 89 SER A O 1
ATOM 710 N N . ALA A 1 90 ? 20.363 8.774 0.827 1.00 50.25 90 ALA A N 1
ATOM 711 C CA . ALA A 1 90 ? 18.934 9.042 0.622 1.00 50.25 90 ALA A CA 1
ATOM 712 C C . ALA A 1 90 ? 18.093 8.814 1.894 1.00 50.25 90 ALA A C 1
ATOM 714 O O . ALA A 1 90 ? 16.879 9.021 1.870 1.00 50.25 90 ALA A O 1
ATOM 715 N N . ARG A 1 91 ? 18.711 8.339 2.986 1.00 48.75 91 ARG A N 1
ATOM 716 C CA . ARG A 1 91 ? 18.064 8.120 4.290 1.00 48.75 91 ARG A CA 1
ATOM 717 C C . ARG A 1 91 ? 18.178 9.334 5.212 1.00 48.75 91 ARG A C 1
ATOM 719 O O . ARG A 1 91 ? 17.422 9.409 6.172 1.00 48.75 91 ARG A O 1
ATOM 726 N N . GLU A 1 92 ? 19.041 10.298 4.895 1.00 47.47 92 GLU A N 1
ATOM 727 C CA . GLU A 1 92 ? 19.309 11.491 5.717 1.00 47.47 92 GLU A CA 1
ATOM 728 C C . GLU A 1 92 ? 18.117 12.448 5.887 1.00 47.47 92 GLU A C 1
ATOM 730 O O . GLU A 1 92 ? 18.178 13.361 6.703 1.00 47.47 92 GLU A O 1
ATOM 735 N N . SER A 1 93 ? 16.993 12.229 5.198 1.00 55.97 93 SER A N 1
ATOM 736 C CA . SER A 1 93 ? 15.780 13.048 5.374 1.00 55.97 93 SER A CA 1
ATOM 737 C C . SER A 1 93 ? 14.589 12.307 5.987 1.00 55.97 93 SER A C 1
ATOM 739 O O . SER A 1 93 ? 13.557 12.929 6.243 1.00 55.97 93 SER A O 1
ATOM 741 N N . LEU A 1 94 ? 14.682 10.994 6.227 1.00 57.91 94 LEU A N 1
ATOM 742 C CA . LEU A 1 94 ? 13.596 10.242 6.859 1.00 57.91 94 LEU A CA 1
ATOM 743 C C . LEU A 1 94 ? 13.860 10.123 8.355 1.00 57.91 94 LEU A C 1
ATOM 745 O O . LEU A 1 94 ? 14.868 9.566 8.781 1.00 57.91 94 LEU A O 1
ATOM 749 N N . LYS A 1 95 ? 12.919 10.625 9.161 1.00 69.81 95 LYS A N 1
ATOM 750 C CA . LYS A 1 95 ? 12.958 10.439 10.613 1.00 69.81 95 LYS A CA 1
ATOM 751 C C . LYS A 1 95 ? 13.095 8.943 10.940 1.00 69.81 95 LYS A C 1
ATOM 753 O O . LYS A 1 95 ? 12.414 8.130 10.307 1.00 69.81 95 LYS A O 1
ATOM 758 N N . PRO A 1 96 ? 13.914 8.576 11.941 1.00 76.06 96 PRO A N 1
ATOM 759 C CA . PRO A 1 96 ? 14.173 7.175 12.275 1.00 76.06 96 PRO A CA 1
ATOM 760 C C . PRO A 1 96 ? 12.906 6.437 12.726 1.00 76.06 96 PRO A C 1
ATOM 762 O O . PRO A 1 96 ? 12.801 5.226 12.556 1.00 76.06 96 PRO A O 1
ATOM 765 N N . SER A 1 97 ? 11.924 7.173 13.249 1.00 81.75 97 SER A N 1
ATOM 766 C CA . SER A 1 97 ? 10.638 6.659 13.705 1.00 81.75 97 SER A CA 1
ATOM 767 C C . SER A 1 97 ? 9.461 7.374 13.028 1.00 81.75 97 SER A C 1
ATOM 769 O O . SER A 1 97 ? 9.590 8.521 12.571 1.00 81.75 97 SER A O 1
ATOM 771 N N . PRO A 1 98 ? 8.295 6.712 12.941 1.00 89.31 98 PRO A N 1
ATOM 772 C CA . PRO A 1 98 ? 7.052 7.377 12.577 1.00 89.31 98 PRO A CA 1
ATOM 773 C C . PRO A 1 98 ? 6.736 8.490 13.587 1.00 89.31 98 PRO A C 1
ATOM 775 O O . PRO A 1 98 ? 6.960 8.348 14.788 1.00 89.31 98 PRO A O 1
ATOM 778 N N . SER A 1 99 ? 6.198 9.611 13.109 1.00 90.88 99 SER A N 1
ATOM 779 C CA . SER A 1 99 ? 5.858 10.753 13.963 1.00 90.88 99 SER A CA 1
ATOM 780 C C . SER A 1 99 ? 4.559 11.428 13.515 1.00 90.88 99 SER A C 1
ATOM 782 O O . SER A 1 9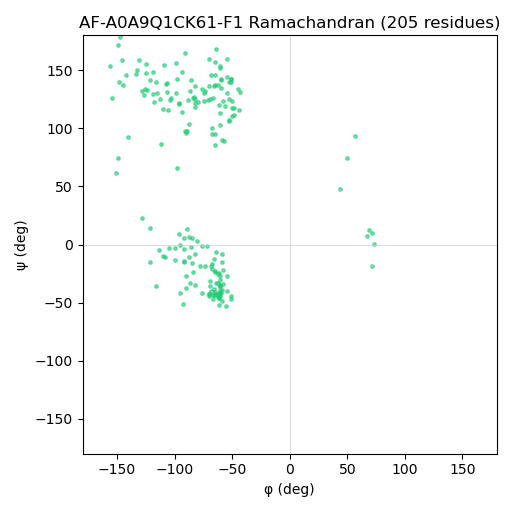9 ? 4.281 11.489 12.313 1.00 90.88 99 SER A O 1
ATOM 784 N N . PRO A 1 100 ? 3.752 11.963 14.449 1.00 91.75 100 PRO A N 1
ATOM 785 C CA . PRO A 1 100 ? 2.581 12.755 14.095 1.00 91.75 100 PRO A CA 1
ATOM 786 C C . PRO A 1 100 ? 2.995 13.993 13.287 1.00 91.75 100 PRO A C 1
ATOM 788 O O . PRO A 1 100 ? 4.108 14.504 13.409 1.00 91.75 100 PRO A O 1
ATOM 791 N N . CYS A 1 101 ? 2.091 14.513 12.454 1.00 91.00 101 CYS A N 1
ATOM 792 C CA . CYS A 1 101 ? 2.423 15.628 11.561 1.00 91.00 101 CYS A CA 1
ATOM 793 C C . CYS A 1 101 ? 2.494 17.006 12.251 1.00 91.00 101 CYS A C 1
ATOM 795 O O . CYS A 1 101 ? 2.741 17.992 11.563 1.00 91.00 101 CYS A O 1
ATOM 797 N N . GLY A 1 102 ? 2.224 17.090 13.560 1.00 85.75 102 GLY A N 1
ATOM 798 C CA . GLY A 1 102 ? 2.310 18.322 14.363 1.00 85.75 102 GLY A CA 1
ATOM 799 C C . GLY A 1 102 ? 1.202 19.359 14.132 1.00 85.75 102 GLY A C 1
ATOM 800 O O . GLY A 1 102 ? 1.192 20.408 14.765 1.00 85.75 102 GLY A O 1
ATOM 801 N N . ASP A 1 103 ? 0.250 19.082 13.243 1.00 89.56 103 ASP A N 1
ATOM 802 C CA . ASP A 1 103 ? -0.858 19.992 12.942 1.00 89.56 103 ASP A CA 1
ATOM 803 C C . ASP A 1 103 ? -1.951 19.894 14.021 1.00 89.56 103 ASP A C 1
ATOM 805 O O . ASP A 1 103 ? -2.513 18.817 14.237 1.00 89.56 103 ASP A O 1
ATOM 809 N N . LYS A 1 104 ? -2.282 21.027 14.660 1.00 86.88 104 LYS A N 1
ATOM 810 C CA . LYS A 1 104 ? -3.306 21.126 15.717 1.00 86.88 104 LYS A CA 1
ATOM 811 C C . LYS A 1 104 ? -4.698 20.707 15.237 1.00 86.88 104 LYS A C 1
ATOM 813 O O . LYS A 1 104 ? -5.494 20.222 16.029 1.00 86.88 104 LYS A O 1
ATOM 818 N N . ARG A 1 105 ? -4.995 20.844 13.938 1.00 89.00 105 ARG A N 1
ATOM 819 C CA . ARG A 1 105 ? -6.283 20.437 13.344 1.00 89.00 105 ARG A CA 1
ATOM 820 C C . ARG A 1 105 ? -6.316 18.951 12.970 1.00 89.00 105 ARG A C 1
ATOM 822 O O . ARG A 1 105 ? -7.228 18.499 12.273 1.00 89.00 105 ARG A O 1
ATOM 829 N N . CYS A 1 106 ? -5.280 18.181 13.306 1.00 90.12 106 CYS A N 1
ATOM 830 C CA . CYS A 1 106 ? -5.172 16.774 12.939 1.00 90.12 106 CYS A CA 1
ATOM 831 C C . CYS A 1 106 ? -5.776 15.830 13.973 1.00 90.12 106 CYS A C 1
ATOM 833 O O . CYS A 1 106 ? -5.093 15.355 14.872 1.00 90.12 106 CYS A O 1
ATOM 835 N N . ASN A 1 107 ? -7.029 15.435 13.737 1.00 88.31 107 ASN A N 1
ATOM 836 C CA . ASN A 1 107 ? -7.738 14.439 14.552 1.00 88.31 107 ASN A CA 1
ATOM 837 C C . ASN A 1 107 ? -7.137 13.024 14.480 1.00 88.31 107 ASN A C 1
ATOM 839 O O . ASN A 1 107 ? -7.543 12.149 15.246 1.00 88.31 107 ASN A O 1
ATOM 843 N N . LEU A 1 108 ? -6.227 12.774 13.529 1.00 92.31 108 LEU A N 1
ATOM 844 C CA . LEU A 1 108 ? -5.465 11.530 13.466 1.00 92.31 108 LEU A CA 1
ATOM 845 C C . LEU A 1 108 ? -4.262 11.570 14.416 1.00 92.31 108 LEU A C 1
ATOM 847 O O . LEU A 1 108 ? -3.958 10.550 15.016 1.00 92.31 108 LEU A O 1
ATOM 851 N N . CYS A 1 109 ? -3.614 12.728 14.607 1.00 92.56 109 CYS A N 1
ATOM 852 C CA . CYS A 1 109 ? -2.446 12.847 15.488 1.00 92.56 109 CYS A CA 1
ATOM 853 C C . CYS A 1 109 ? -2.751 12.420 16.930 1.00 92.56 109 CYS A C 1
ATOM 855 O O . CYS A 1 109 ? -1.883 11.840 17.566 1.00 92.56 109 CYS A O 1
ATOM 857 N N . SER A 1 110 ? -3.970 12.664 17.426 1.00 89.88 110 SER A N 1
ATOM 858 C CA . SER A 1 110 ? -4.366 12.308 18.798 1.00 89.88 110 SER A CA 1
ATOM 859 C C . SER A 1 110 ? -4.442 10.805 19.061 1.00 89.88 110 SER A C 1
ATOM 861 O O . SER A 1 110 ? -4.378 10.382 20.206 1.00 89.88 110 SER A O 1
ATOM 863 N N . CYS A 1 111 ? -4.583 10.002 18.009 1.00 90.75 111 CYS A N 1
ATOM 864 C CA . CYS A 1 111 ? -4.669 8.546 18.091 1.00 90.75 111 CYS A CA 1
ATOM 865 C C . CYS A 1 111 ? -3.559 7.864 17.282 1.00 90.75 111 CYS A C 1
ATOM 867 O O . CYS A 1 111 ? -3.647 6.673 17.002 1.00 90.75 111 CYS A O 1
ATOM 869 N N . PHE A 1 112 ? -2.529 8.605 16.866 1.00 93.50 112 PHE A N 1
ATOM 870 C CA . PHE A 1 112 ? -1.454 8.071 16.041 1.00 93.50 112 PHE A CA 1
ATOM 871 C C . PHE A 1 112 ? -0.419 7.357 16.910 1.00 93.50 112 PHE A C 1
ATOM 873 O O . PHE A 1 112 ? 0.234 7.970 17.749 1.00 93.50 112 PHE A O 1
ATOM 880 N N . ASN A 1 113 ? -0.250 6.063 16.674 1.00 92.81 113 ASN A N 1
ATOM 881 C CA . ASN A 1 113 ? 0.721 5.231 17.355 1.00 92.81 113 ASN A CA 1
ATOM 882 C C . ASN A 1 113 ? 2.066 5.273 16.610 1.00 92.81 113 ASN A C 1
ATOM 884 O O . ASN A 1 113 ? 2.140 4.988 15.411 1.00 92.81 113 ASN A O 1
ATOM 888 N N . THR A 1 114 ? 3.125 5.636 17.333 1.00 92.38 114 THR A N 1
ATOM 889 C CA . THR A 1 114 ? 4.495 5.795 16.823 1.00 92.38 114 THR A CA 1
ATOM 890 C C . THR A 1 114 ? 5.380 4.565 17.045 1.00 92.38 114 THR A C 1
ATOM 892 O O . THR A 1 114 ? 6.586 4.616 16.800 1.00 92.38 114 THR A O 1
ATOM 895 N N . ASN A 1 115 ? 4.810 3.443 17.483 1.00 91.06 115 ASN A N 1
ATOM 896 C CA . ASN A 1 115 ? 5.563 2.214 17.685 1.00 91.06 115 ASN A CA 1
ATOM 897 C C . ASN A 1 115 ? 6.117 1.667 16.361 1.00 91.06 115 ASN A C 1
ATOM 899 O O . ASN A 1 115 ? 5.501 1.735 15.289 1.00 91.06 115 ASN A O 1
ATOM 903 N N . THR A 1 116 ? 7.297 1.061 16.457 1.00 90.56 116 THR A N 1
ATOM 904 C CA . THR A 1 116 ? 8.008 0.416 15.344 1.00 90.56 116 THR A CA 1
ATOM 905 C C . THR A 1 116 ? 7.672 -1.068 15.213 1.00 90.56 116 THR A C 1
ATOM 907 O O . THR A 1 116 ? 8.254 -1.761 14.385 1.00 90.56 116 THR A O 1
ATOM 910 N N . PHE A 1 117 ? 6.727 -1.576 16.003 1.00 92.25 117 PHE A N 1
ATOM 911 C CA . PHE A 1 117 ? 6.246 -2.951 15.932 1.00 92.25 117 PHE A CA 1
ATOM 912 C C . PHE A 1 117 ? 4.753 -3.035 16.264 1.00 92.25 117 PHE A C 1
ATOM 914 O O . PHE A 1 117 ? 4.205 -2.155 16.930 1.00 92.25 117 PHE A O 1
ATOM 921 N N . ILE A 1 118 ? 4.120 -4.118 15.819 1.00 93.19 118 ILE A N 1
ATOM 922 C CA . ILE A 1 118 ? 2.774 -4.536 16.220 1.00 93.19 118 ILE A CA 1
ATOM 923 C C . ILE A 1 118 ? 2.823 -5.967 16.743 1.00 93.19 118 ILE A C 1
ATOM 925 O O . ILE A 1 118 ? 3.601 -6.781 16.248 1.00 93.19 118 ILE A O 1
ATOM 929 N N . SER A 1 119 ? 1.965 -6.290 17.703 1.00 92.69 119 SER A N 1
ATOM 930 C CA . SER A 1 119 ? 1.745 -7.669 18.145 1.00 92.69 119 SER A CA 1
ATOM 931 C C . SER A 1 119 ? 0.341 -8.090 17.751 1.00 92.69 119 SER A C 1
ATOM 933 O O . SER A 1 119 ? -0.614 -7.396 18.083 1.00 92.69 119 SER A O 1
ATOM 935 N N . SER A 1 120 ? 0.211 -9.198 17.027 1.00 90.25 120 SER A N 1
ATOM 936 C CA . SER A 1 120 ? -1.090 -9.729 16.620 1.00 90.25 120 SER A CA 1
ATOM 937 C C . SER A 1 120 ? -1.820 -10.309 17.825 1.00 90.25 120 SER A C 1
ATOM 939 O O . SER A 1 120 ? -1.304 -11.221 18.468 1.00 90.25 120 SER A O 1
ATOM 941 N N . LYS A 1 121 ? -3.042 -9.844 18.104 1.00 86.06 121 LYS A N 1
ATOM 942 C CA . LYS A 1 121 ? -3.872 -10.440 19.166 1.00 86.06 121 LYS A CA 1
ATOM 943 C C . LYS A 1 121 ? -4.243 -11.896 18.863 1.00 86.06 121 LYS A C 1
ATOM 945 O O . LYS A 1 121 ? -4.365 -12.696 19.780 1.00 86.06 121 LYS A O 1
ATOM 950 N N . VAL A 1 122 ? -4.429 -12.240 17.587 1.00 86.00 122 VAL A N 1
ATOM 951 C CA . VAL A 1 122 ? -4.887 -13.579 17.173 1.00 86.00 122 VAL A CA 1
ATOM 952 C C . VAL A 1 122 ? -3.764 -14.608 17.263 1.00 86.00 122 VAL A C 1
ATOM 954 O O . VAL A 1 122 ? -3.992 -15.730 17.692 1.00 86.00 122 VAL A O 1
ATOM 957 N N . THR A 1 123 ? -2.553 -14.234 16.846 1.00 89.31 123 THR A N 1
ATOM 958 C CA . THR A 1 123 ? -1.426 -15.175 16.726 1.00 89.31 123 THR A CA 1
ATOM 959 C C . THR A 1 123 ? -0.351 -14.982 17.792 1.00 89.31 123 THR A C 1
ATOM 961 O O . THR A 1 123 ? 0.584 -15.768 17.835 1.00 89.31 123 THR A O 1
ATOM 964 N N . GLY A 1 124 ? -0.384 -13.902 18.578 1.00 89.25 124 GLY A N 1
ATOM 965 C CA . GLY A 1 124 ? 0.671 -13.528 19.536 1.00 89.25 124 GLY A CA 1
ATOM 966 C C . GLY A 1 124 ? 1.976 -13.024 18.899 1.00 89.25 124 GLY A C 1
ATOM 967 O O . GLY A 1 124 ? 2.770 -12.352 19.551 1.00 89.25 124 GLY A O 1
ATOM 968 N N . ASN A 1 125 ? 2.192 -13.305 17.612 1.00 91.31 125 ASN A N 1
ATOM 969 C CA . ASN A 1 125 ? 3.395 -12.913 16.878 1.00 91.31 125 ASN A CA 1
ATOM 970 C C . ASN A 1 125 ? 3.616 -11.396 16.829 1.00 91.31 125 ASN A C 1
ATOM 972 O O . ASN A 1 125 ? 2.682 -10.618 16.609 1.00 91.31 125 ASN A O 1
ATOM 976 N N . ARG A 1 126 ? 4.889 -11.002 16.946 1.00 93.00 126 ARG A N 1
ATOM 977 C CA . ARG A 1 126 ? 5.349 -9.617 16.821 1.00 93.00 126 ARG A CA 1
ATOM 978 C C . ARG A 1 126 ? 5.918 -9.357 15.429 1.00 93.00 126 ARG A C 1
ATOM 980 O O . ARG A 1 126 ? 6.794 -10.083 14.968 1.00 93.00 126 ARG A O 1
ATOM 987 N N . PHE A 1 127 ? 5.465 -8.283 14.795 1.00 91.19 127 PHE A N 1
ATOM 988 C CA . PHE A 1 127 ? 5.906 -7.850 13.473 1.00 91.19 127 PHE A CA 1
ATOM 989 C C . PHE A 1 127 ? 6.538 -6.464 13.562 1.00 91.19 127 PHE A C 1
ATOM 991 O O . PHE A 1 127 ? 5.941 -5.538 14.113 1.00 91.19 127 PHE A O 1
ATOM 998 N N . ASN A 1 128 ? 7.734 -6.306 12.997 1.00 92.50 128 ASN A N 1
ATOM 999 C CA . ASN A 1 128 ? 8.373 -4.997 12.884 1.00 92.50 128 ASN A CA 1
ATOM 1000 C C . ASN A 1 128 ? 7.706 -4.197 11.758 1.00 92.50 128 ASN A C 1
ATOM 1002 O O . ASN A 1 128 ? 7.480 -4.710 10.663 1.00 92.50 128 ASN A O 1
ATOM 1006 N N . CYS A 1 129 ? 7.397 -2.936 12.032 1.00 90.88 129 CYS A N 1
ATOM 1007 C CA . CYS A 1 129 ? 6.809 -2.016 11.072 1.00 90.88 129 CYS A CA 1
ATOM 1008 C C . CYS A 1 129 ? 7.901 -1.413 10.181 1.00 90.88 129 CYS A C 1
ATOM 1010 O O . CYS A 1 129 ? 8.948 -0.976 10.654 1.00 90.88 129 CYS A O 1
ATOM 1012 N N . VAL A 1 130 ? 7.627 -1.333 8.882 1.00 89.31 130 VAL A N 1
ATOM 1013 C CA . VAL A 1 130 ? 8.459 -0.650 7.885 1.00 89.31 130 VAL A CA 1
ATOM 1014 C C . VAL A 1 130 ? 7.867 0.743 7.654 1.00 89.31 130 VAL A C 1
ATOM 1016 O O . VAL A 1 130 ? 7.296 1.047 6.607 1.00 89.31 130 VAL A O 1
ATOM 1019 N N . ASN A 1 131 ? 7.927 1.575 8.694 1.00 86.38 131 ASN A N 1
ATOM 1020 C CA . ASN A 1 131 ? 7.206 2.849 8.790 1.00 86.38 131 ASN A CA 1
ATOM 1021 C C . ASN A 1 131 ? 8.110 4.044 9.149 1.00 86.38 131 ASN A C 1
ATOM 1023 O O . ASN A 1 131 ? 7.627 5.060 9.651 1.00 86.38 131 ASN A O 1
ATOM 1027 N N . ALA A 1 132 ? 9.416 3.942 8.884 1.00 86.12 132 ALA A N 1
ATOM 1028 C CA . ALA A 1 132 ? 10.358 5.039 9.097 1.00 86.12 132 ALA A CA 1
ATOM 1029 C C . ALA A 1 132 ? 9.897 6.310 8.359 1.00 86.12 132 ALA A C 1
ATOM 1031 O O . ALA A 1 132 ? 9.522 6.266 7.186 1.00 86.12 132 ALA A O 1
ATOM 1032 N N . GLY A 1 133 ? 9.874 7.439 9.068 1.00 87.31 133 GLY A N 1
ATOM 1033 C CA . GLY A 1 133 ? 9.389 8.720 8.555 1.00 87.31 133 GLY A CA 1
ATOM 1034 C C . GLY A 1 133 ? 7.887 8.792 8.250 1.00 87.31 133 GLY A C 1
ATOM 1035 O O . GLY A 1 133 ? 7.435 9.804 7.709 1.00 87.31 133 GLY A O 1
ATOM 1036 N N . ALA A 1 134 ? 7.091 7.771 8.589 1.00 91.38 134 ALA A N 1
ATOM 1037 C CA . ALA A 1 134 ? 5.650 7.811 8.369 1.00 91.38 134 ALA A CA 1
ATOM 1038 C C . ALA A 1 134 ? 4.966 8.841 9.285 1.00 91.38 134 ALA A C 1
ATOM 1040 O O . ALA A 1 134 ? 5.368 9.064 10.426 1.00 91.38 134 ALA A O 1
ATOM 1041 N N . SER A 1 135 ? 3.908 9.471 8.783 1.00 93.12 135 SER A N 1
ATOM 1042 C CA . SER A 1 135 ? 3.106 10.454 9.508 1.00 93.12 135 SER A CA 1
ATOM 1043 C C . SER A 1 135 ? 1.645 10.398 9.070 1.00 93.12 135 SER A C 1
ATOM 1045 O O . SER A 1 135 ? 1.275 9.694 8.132 1.00 93.12 135 SER A O 1
ATOM 1047 N N . CYS A 1 136 ? 0.796 11.222 9.684 1.00 92.56 136 CYS A N 1
ATOM 1048 C CA . CYS A 1 136 ? -0.613 11.363 9.302 1.00 92.56 136 CYS A CA 1
ATOM 1049 C C . CYS A 1 136 ? -0.834 11.804 7.839 1.00 92.56 136 CYS A C 1
ATOM 1051 O O . CYS A 1 136 ? -1.958 11.719 7.343 1.00 92.56 136 CYS A O 1
ATOM 1053 N N . LYS A 1 137 ? 0.211 12.311 7.167 1.00 92.44 137 LYS A N 1
ATOM 1054 C CA . LYS A 1 137 ? 0.188 12.767 5.767 1.00 92.44 137 LYS A CA 1
ATOM 1055 C C . LYS A 1 137 ? 0.748 11.731 4.786 1.00 92.44 137 LYS A C 1
ATOM 1057 O O . LYS A 1 137 ? 0.753 11.984 3.584 1.00 92.44 137 LYS A O 1
ATOM 1062 N N . THR A 1 138 ? 1.235 10.593 5.280 1.00 92.56 138 THR A N 1
ATOM 1063 C CA . THR A 1 138 ? 1.780 9.527 4.438 1.00 92.56 138 THR A CA 1
ATOM 1064 C C . THR A 1 138 ? 0.718 9.019 3.470 1.00 92.56 138 THR A C 1
ATOM 1066 O O . THR A 1 138 ? -0.425 8.785 3.855 1.00 92.56 138 THR A O 1
ATOM 1069 N N . ARG A 1 139 ? 1.102 8.859 2.204 1.00 93.81 139 ARG A N 1
ATOM 1070 C CA . ARG A 1 139 ? 0.260 8.264 1.165 1.00 93.81 139 ARG A CA 1
ATOM 1071 C C . ARG A 1 139 ? 0.637 6.804 0.974 1.00 93.81 139 ARG A C 1
ATOM 1073 O O . ARG A 1 139 ? 1.764 6.432 1.268 1.00 93.81 139 ARG A O 1
ATOM 1080 N N . TRP A 1 140 ? -0.312 6.026 0.460 1.00 94.06 140 TRP A N 1
ATOM 1081 C CA . TRP A 1 140 ? -0.142 4.614 0.108 1.00 94.06 140 TRP A CA 1
ATOM 1082 C C . TRP A 1 140 ? 0.494 3.815 1.244 1.00 94.06 140 TRP A C 1
ATOM 1084 O O . TRP A 1 140 ? 1.668 3.460 1.212 1.00 94.06 140 TRP A O 1
ATOM 1094 N N . CYS A 1 141 ? -0.292 3.546 2.280 1.00 94.38 141 CYS A N 1
ATOM 1095 C CA . CYS A 1 141 ? 0.192 2.799 3.427 1.00 94.38 141 CYS A CA 1
ATOM 1096 C C . CYS A 1 141 ? -0.771 1.696 3.853 1.00 94.38 141 CYS A C 1
ATOM 1098 O O . CYS A 1 141 ? -1.996 1.816 3.731 1.00 94.38 141 CYS A O 1
ATOM 1100 N N . ILE A 1 142 ? -0.189 0.642 4.412 1.00 95.56 142 ILE A N 1
ATOM 1101 C CA . ILE A 1 142 ? -0.890 -0.361 5.204 1.00 95.56 142 ILE A CA 1
ATOM 1102 C C . ILE A 1 142 ? -0.923 0.139 6.644 1.00 95.56 142 ILE A C 1
ATOM 1104 O O . ILE A 1 142 ? 0.101 0.564 7.187 1.00 95.56 142 ILE A O 1
ATOM 1108 N N . TYR A 1 143 ? -2.094 0.087 7.264 1.00 94.25 143 TYR A N 1
ATOM 1109 C CA . TYR A 1 143 ? -2.302 0.523 8.637 1.00 94.25 143 TYR A CA 1
ATOM 1110 C C . TYR A 1 143 ? -3.054 -0.529 9.445 1.00 94.25 143 TYR A C 1
ATOM 1112 O O . TYR A 1 143 ? -3.763 -1.376 8.897 1.00 94.25 143 TYR A O 1
ATOM 1120 N N . VAL A 1 144 ? -2.910 -0.437 10.762 1.00 94.25 144 VAL A N 1
ATOM 1121 C CA . VAL A 1 144 ? -3.652 -1.217 11.745 1.00 94.25 144 VAL A CA 1
ATOM 1122 C C . VAL A 1 144 ? -4.355 -0.260 12.696 1.00 94.25 144 VAL A C 1
ATOM 1124 O O . VAL A 1 144 ? -3.756 0.703 13.175 1.00 94.25 144 VAL A O 1
ATOM 1127 N N . ILE A 1 145 ? -5.635 -0.517 12.946 1.00 92.44 145 ILE A N 1
ATOM 1128 C CA . ILE A 1 145 ? -6.403 0.110 14.017 1.00 92.44 145 ILE A CA 1
ATOM 1129 C C . ILE A 1 145 ? -6.529 -0.910 15.137 1.00 92.44 145 ILE A C 1
ATOM 1131 O O . ILE A 1 145 ? -6.994 -2.024 14.890 1.00 92.44 145 ILE A O 1
ATOM 1135 N N . SER A 1 146 ? -6.133 -0.518 16.342 1.00 90.44 146 SER A N 1
ATOM 1136 C CA . SER A 1 146 ? -6.218 -1.349 17.538 1.00 90.44 146 SER A CA 1
ATOM 1137 C C . SER A 1 146 ? -7.167 -0.711 18.543 1.00 90.44 146 SER A C 1
ATOM 1139 O O . SER A 1 146 ? -7.181 0.505 18.721 1.00 90.44 146 SER A O 1
ATOM 1141 N N . CYS A 1 147 ? -7.972 -1.539 19.194 1.00 87.56 147 CYS A N 1
ATOM 1142 C CA . CYS A 1 147 ? -8.759 -1.134 20.349 1.00 87.56 147 CYS A CA 1
ATOM 1143 C C . CYS A 1 147 ? -7.882 -1.191 21.605 1.00 87.56 147 CYS A C 1
ATOM 1145 O O . CYS A 1 147 ? -7.297 -2.236 21.885 1.00 87.56 147 CYS A O 1
ATOM 1147 N N . ASP A 1 148 ? -7.793 -0.092 22.354 1.00 84.88 148 ASP A N 1
ATOM 1148 C CA . ASP A 1 148 ? -6.813 0.034 23.444 1.00 84.88 148 ASP A CA 1
ATOM 1149 C C . ASP A 1 148 ? -7.171 -0.801 24.690 1.00 84.88 148 ASP A C 1
ATOM 1151 O O . ASP A 1 148 ? -6.309 -1.103 25.508 1.00 84.88 148 ASP A O 1
ATOM 1155 N N . SER A 1 149 ? -8.427 -1.221 24.826 1.00 84.69 149 SER A N 1
ATOM 1156 C CA . SER A 1 149 ? -8.927 -2.019 25.957 1.00 84.69 149 SER A CA 1
ATOM 1157 C C . SER A 1 149 ? -8.880 -3.525 25.699 1.00 84.69 149 SER A C 1
ATOM 1159 O O . SER A 1 149 ? -8.372 -4.291 26.510 1.00 84.69 149 SER A O 1
ATOM 1161 N N . CYS A 1 150 ? -9.429 -3.969 24.566 1.00 83.06 150 CYS A N 1
ATOM 1162 C CA . CYS A 1 150 ? -9.569 -5.381 24.250 1.00 83.06 150 CYS A CA 1
ATOM 1163 C C . CYS A 1 150 ? -8.472 -5.864 23.301 1.00 83.06 150 CYS A C 1
ATOM 1165 O O . CYS A 1 150 ? -8.338 -7.068 23.107 1.00 83.06 150 CYS A O 1
ATOM 1167 N N . GLY A 1 151 ? -7.708 -4.968 22.670 1.00 85.12 151 GLY A N 1
ATOM 1168 C CA . GLY A 1 151 ? -6.633 -5.318 21.741 1.00 85.12 151 GLY A CA 1
ATOM 1169 C C . GLY A 1 151 ? -7.108 -5.871 20.396 1.00 85.12 151 GLY A C 1
ATOM 1170 O O . GLY A 1 151 ? -6.298 -6.398 19.638 1.00 85.12 151 GLY A O 1
ATOM 1171 N N . CYS A 1 152 ? -8.409 -5.820 20.082 1.00 86.00 152 CYS A N 1
ATOM 1172 C CA . CYS A 1 152 ? -8.902 -6.231 18.766 1.00 86.00 152 CYS A CA 1
ATOM 1173 C C . CYS A 1 152 ? -8.305 -5.341 17.673 1.00 86.00 152 CYS A C 1
ATOM 1175 O O . CYS A 1 152 ? -8.230 -4.122 17.826 1.00 86.00 152 CYS A O 1
ATOM 1177 N N . GLN A 1 153 ? -7.892 -5.971 16.575 1.00 89.50 153 GLN A N 1
ATOM 1178 C CA . GLN A 1 153 ? -7.134 -5.330 15.509 1.00 89.50 153 GLN A CA 1
ATOM 1179 C C . GLN A 1 153 ? -7.858 -5.430 14.175 1.00 89.50 153 GLN A C 1
ATOM 1181 O O . GLN A 1 153 ? -8.431 -6.464 13.832 1.00 89.50 153 GLN A O 1
ATOM 1186 N N . TYR A 1 154 ? -7.773 -4.357 13.401 1.00 90.38 154 TYR A N 1
ATOM 1187 C CA . TYR A 1 154 ? -8.192 -4.321 12.010 1.00 90.38 154 TYR A CA 1
ATOM 1188 C C . TYR A 1 154 ? -7.090 -3.763 11.137 1.00 90.38 154 TYR A C 1
ATOM 1190 O O . TYR A 1 154 ? -6.549 -2.695 11.413 1.00 90.38 154 TYR A O 1
ATOM 1198 N N . THR A 1 155 ? -6.816 -4.461 10.045 1.00 91.88 155 THR A N 1
ATOM 1199 C CA . THR A 1 155 ? -5.807 -4.073 9.066 1.00 91.88 155 THR A CA 1
ATOM 1200 C C . THR A 1 155 ? -6.482 -3.555 7.804 1.00 91.88 155 THR A C 1
ATOM 1202 O O . THR A 1 155 ? -7.461 -4.129 7.327 1.00 91.88 155 THR A O 1
ATOM 1205 N N . GLY A 1 156 ? -5.943 -2.481 7.235 1.00 91.88 156 GLY A N 1
ATOM 1206 C CA . GLY A 1 156 ? -6.421 -1.922 5.977 1.00 91.88 156 GLY A CA 1
ATOM 1207 C C . GLY A 1 156 ? -5.308 -1.264 5.174 1.00 91.88 156 GLY A C 1
ATOM 1208 O O . GLY A 1 156 ? -4.190 -1.077 5.651 1.00 91.88 156 GLY A O 1
ATOM 1209 N N . CYS A 1 157 ? -5.630 -0.887 3.940 1.00 93.94 157 CYS A N 1
ATOM 1210 C CA . CYS A 1 157 ? -4.775 -0.064 3.092 1.00 93.94 157 CYS A CA 1
ATOM 1211 C C . CYS A 1 157 ? -5.488 1.248 2.745 1.00 93.94 157 CYS A C 1
ATOM 1213 O O . CYS A 1 157 ? -6.719 1.313 2.694 1.00 93.94 157 CYS A O 1
ATOM 1215 N N . THR A 1 158 ? -4.725 2.326 2.571 1.00 94.81 158 THR A N 1
ATOM 1216 C CA . THR A 1 158 ? -5.278 3.635 2.205 1.00 94.81 158 THR A CA 1
ATOM 1217 C C . THR A 1 158 ? -4.237 4.513 1.523 1.00 94.81 158 THR A C 1
ATOM 1219 O O . 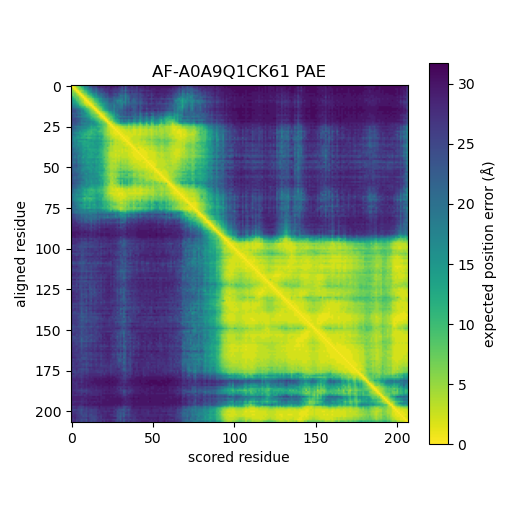THR A 1 158 ? -3.037 4.393 1.767 1.00 94.81 158 THR A O 1
ATOM 1222 N N . ASN A 1 159 ? -4.703 5.444 0.694 1.00 95.19 159 ASN A N 1
ATOM 1223 C CA . ASN A 1 159 ? -3.893 6.540 0.172 1.00 95.19 159 ASN A CA 1
ATOM 1224 C C . ASN A 1 159 ? -3.967 7.809 1.043 1.00 95.19 159 ASN A C 1
ATOM 1226 O O . ASN A 1 159 ? -3.1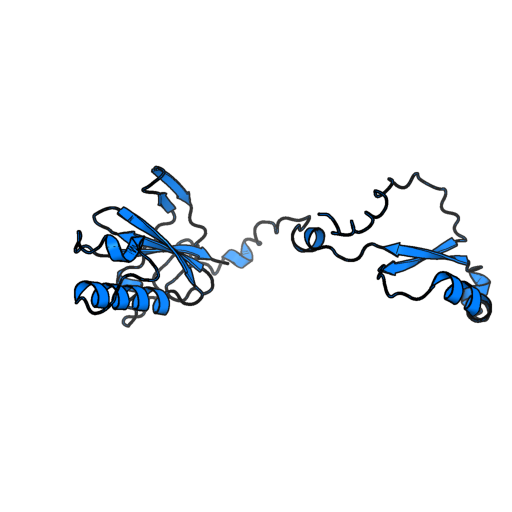38 8.701 0.882 1.00 95.19 159 ASN A O 1
ATOM 1230 N N . ASN A 1 160 ? -4.948 7.902 1.947 1.00 94.75 160 ASN A N 1
ATOM 1231 C CA . ASN A 1 160 ? -5.191 9.056 2.807 1.00 94.75 160 ASN A CA 1
ATOM 1232 C C . ASN A 1 160 ? -5.592 8.589 4.223 1.00 94.75 160 ASN A C 1
ATOM 1234 O O . ASN A 1 160 ? -6.776 8.344 4.488 1.00 94.75 160 ASN A O 1
ATOM 1238 N N . PRO A 1 161 ? -4.622 8.453 5.146 1.00 94.56 161 PRO A N 1
ATOM 1239 C CA . PRO A 1 161 ? -4.855 7.981 6.512 1.00 94.56 161 PRO A CA 1
ATOM 1240 C C . PRO A 1 161 ? -5.832 8.854 7.296 1.00 94.56 161 PRO A C 1
ATOM 1242 O O . PRO A 1 161 ? -6.707 8.338 7.988 1.00 94.56 161 PRO A O 1
ATOM 1245 N N . ARG A 1 162 ? -5.721 10.181 7.157 1.00 93.25 162 ARG A N 1
ATOM 1246 C CA . ARG A 1 162 ? -6.564 11.142 7.878 1.00 93.25 162 ARG A CA 1
ATOM 1247 C C . ARG A 1 162 ? -8.036 10.964 7.515 1.00 93.25 162 ARG A C 1
ATOM 1249 O O . ARG A 1 162 ? -8.867 10.812 8.406 1.00 93.25 162 ARG A O 1
ATOM 1256 N N . LEU A 1 163 ? -8.351 10.959 6.218 1.00 93.00 163 LEU A N 1
ATOM 1257 C CA . LEU A 1 163 ? -9.723 10.748 5.750 1.00 93.00 163 LEU A CA 1
ATOM 1258 C C . LEU A 1 163 ? -10.235 9.370 6.180 1.00 93.00 163 LEU A C 1
ATOM 1260 O O . LEU A 1 163 ? -11.344 9.246 6.691 1.00 93.00 163 LEU A O 1
ATOM 1264 N N . ARG A 1 164 ? -9.401 8.336 6.034 1.00 92.88 164 ARG A N 1
ATOM 1265 C CA . ARG A 1 164 ? -9.776 6.960 6.362 1.00 92.88 164 ARG A CA 1
ATOM 1266 C C . ARG A 1 164 ? -10.123 6.779 7.839 1.00 92.88 164 ARG A C 1
ATOM 1268 O O . ARG A 1 164 ? -11.119 6.122 8.140 1.00 92.88 164 ARG A O 1
ATOM 1275 N N . MET A 1 165 ? -9.332 7.363 8.739 1.00 90.81 165 MET A N 1
ATOM 1276 C CA . MET A 1 165 ? -9.587 7.300 10.178 1.00 90.81 165 MET A CA 1
ATOM 1277 C C . MET A 1 165 ? -10.830 8.098 10.568 1.00 90.81 165 MET A C 1
ATOM 1279 O O . MET A 1 165 ? -11.634 7.622 11.364 1.00 90.81 165 MET A O 1
ATOM 1283 N N . ASN A 1 166 ? -11.036 9.275 9.972 1.00 90.12 166 ASN A N 1
ATOM 1284 C CA . ASN A 1 166 ? -12.252 10.052 10.200 1.00 90.12 166 ASN A CA 1
ATOM 1285 C C . ASN A 1 166 ? -13.500 9.275 9.761 1.00 90.12 166 ASN A C 1
ATOM 1287 O O . ASN A 1 166 ? -14.448 9.181 10.532 1.00 90.12 166 ASN A O 1
ATOM 1291 N N . ASN A 1 167 ? -13.466 8.625 8.594 1.00 89.38 167 ASN A N 1
ATOM 1292 C CA . ASN A 1 167 ? -14.567 7.778 8.130 1.00 89.38 167 ASN A CA 1
ATOM 1293 C C . ASN A 1 167 ? -14.833 6.607 9.087 1.00 89.38 167 ASN A C 1
ATOM 1295 O O . ASN A 1 167 ? -15.988 6.276 9.343 1.00 89.38 167 ASN A O 1
ATOM 1299 N N . HIS A 1 168 ? -13.785 5.992 9.650 1.00 87.62 168 HIS A N 1
ATOM 1300 C CA . HIS A 1 168 ? -13.958 4.964 10.676 1.00 87.62 168 HIS A CA 1
ATOM 1301 C C . HIS A 1 168 ? -14.632 5.514 11.939 1.00 87.62 168 HIS A C 1
ATOM 1303 O O . HIS A 1 168 ? -15.564 4.878 12.422 1.00 87.62 168 HIS A O 1
ATOM 1309 N N . LYS A 1 169 ? -14.213 6.687 12.434 1.00 85.50 169 LYS A N 1
ATOM 1310 C CA . LYS A 1 169 ? -14.827 7.353 13.596 1.00 85.50 169 LYS A CA 1
ATOM 1311 C C . LYS A 1 169 ? -16.298 7.702 13.341 1.00 85.50 169 LYS A C 1
ATOM 1313 O O . LYS A 1 169 ? -17.142 7.395 14.172 1.00 85.50 169 LYS A O 1
ATOM 1318 N N . SER A 1 170 ? -16.623 8.273 12.182 1.00 85.25 170 SER A N 1
ATOM 1319 C CA . SER A 1 170 ? -18.006 8.613 11.821 1.00 85.25 170 SER A CA 1
ATOM 1320 C C . SER A 1 170 ? -18.892 7.376 11.666 1.00 85.25 170 SER A C 1
ATOM 1322 O O . SER A 1 170 ? -20.027 7.377 12.131 1.00 85.25 170 SER A O 1
ATOM 1324 N N . ALA A 1 171 ? -18.380 6.307 11.050 1.00 83.25 171 ALA A N 1
ATOM 1325 C CA . ALA A 1 171 ? -19.116 5.050 10.924 1.00 83.25 171 ALA A CA 1
ATOM 1326 C C . ALA A 1 171 ? -19.353 4.384 12.286 1.00 83.25 171 ALA A C 1
ATOM 1328 O O . ALA A 1 171 ? -20.431 3.850 12.533 1.00 83.25 171 ALA A O 1
ATOM 1329 N N . LEU A 1 172 ? -18.360 4.450 13.176 1.00 80.38 172 LEU A N 1
ATOM 1330 C CA . LEU A 1 172 ? -18.467 3.962 14.544 1.00 80.38 172 LEU A CA 1
ATOM 1331 C C . LEU A 1 172 ? -19.561 4.705 15.319 1.00 80.38 172 LEU A C 1
ATOM 1333 O O . LEU A 1 172 ? -20.390 4.076 15.968 1.00 80.38 172 LEU A O 1
ATOM 1337 N N . GLU A 1 173 ? -19.587 6.030 15.209 1.00 80.62 173 GLU A N 1
ATOM 1338 C CA . GLU A 1 173 ? -20.602 6.860 15.855 1.00 80.62 173 GLU A CA 1
ATOM 1339 C C . GLU A 1 173 ? -22.001 6.601 15.285 1.00 80.62 173 GLU A C 1
ATOM 1341 O O . GLU A 1 173 ? -22.963 6.417 16.026 1.00 80.62 173 GLU A O 1
ATOM 1346 N N . GLY A 1 174 ? -22.117 6.485 13.960 1.00 79.56 174 GLY A N 1
ATOM 1347 C CA . GLY A 1 174 ? -23.376 6.117 13.314 1.00 79.56 174 GLY A CA 1
ATOM 1348 C C . GLY A 1 174 ? -23.888 4.739 13.747 1.00 79.56 174 GLY A C 1
ATOM 1349 O O . GLY A 1 174 ? -25.095 4.565 13.890 1.00 79.56 174 GLY A O 1
ATOM 1350 N N . TYR A 1 175 ? -22.990 3.784 14.008 1.00 77.44 175 TYR A N 1
ATOM 1351 C CA . TYR A 1 175 ? -23.348 2.472 14.550 1.00 77.44 175 TYR A CA 1
ATOM 1352 C C . TYR A 1 175 ? -23.819 2.559 16.008 1.00 77.44 175 TYR A C 1
ATOM 1354 O O . TYR A 1 175 ? -24.852 1.986 16.343 1.00 77.44 175 TYR A O 1
ATOM 1362 N N . ARG A 1 176 ? -23.120 3.323 16.862 1.00 76.56 176 ARG A N 1
ATOM 1363 C CA . ARG A 1 176 ? -23.524 3.562 18.263 1.00 76.56 176 ARG A CA 1
ATOM 1364 C C . ARG A 1 176 ? -24.906 4.200 18.370 1.00 76.56 176 ARG A C 1
ATOM 1366 O O . ARG A 1 176 ? -25.692 3.814 19.224 1.00 76.56 176 ARG A O 1
ATOM 1373 N N . LEU A 1 177 ? -25.217 5.129 17.468 1.00 80.94 177 LEU A N 1
ATOM 1374 C CA . LEU A 1 177 ? -26.518 5.794 17.395 1.00 80.94 177 LEU A CA 1
ATOM 1375 C C . LEU A 1 177 ? -27.604 4.957 16.689 1.00 80.94 177 LEU A C 1
ATOM 1377 O O . LEU A 1 177 ? -28.700 5.466 16.469 1.00 80.94 177 LEU A O 1
ATOM 1381 N N . GLY A 1 178 ? -27.308 3.722 16.264 1.00 77.06 178 GLY A N 1
ATOM 1382 C CA . GLY A 1 178 ? -28.258 2.848 15.561 1.00 77.06 178 GLY A CA 1
ATOM 1383 C C . GLY A 1 178 ? -28.638 3.309 14.147 1.00 77.06 178 GLY A C 1
ATOM 1384 O O . GLY A 1 178 ? -29.582 2.789 13.562 1.00 77.06 178 GLY A O 1
ATOM 1385 N N . LYS A 1 179 ? -27.915 4.281 13.574 1.00 77.19 179 LYS A N 1
ATOM 1386 C CA . LYS A 1 179 ? -28.203 4.887 12.259 1.00 77.19 179 LYS A CA 1
ATOM 1387 C C . LYS A 1 179 ? -27.615 4.106 11.083 1.00 77.19 179 LYS A C 1
ATOM 1389 O O . LYS A 1 179 ? -27.971 4.366 9.937 1.00 77.19 179 LYS A O 1
ATOM 1394 N N . LEU A 1 180 ? -26.676 3.197 11.344 1.00 67.81 180 LEU A N 1
ATOM 1395 C CA . LEU A 1 180 ? -25.991 2.402 10.327 1.00 67.81 180 LEU A CA 1
ATOM 1396 C C . LEU A 1 180 ? -26.097 0.914 10.650 1.00 67.81 180 LEU A C 1
ATOM 1398 O O . LEU A 1 180 ? -25.716 0.477 11.733 1.00 67.81 180 LEU A O 1
ATOM 1402 N N . THR A 1 181 ? -26.532 0.120 9.673 1.00 63.50 181 THR A N 1
ATOM 1403 C CA . THR A 1 181 ? -26.459 -1.342 9.731 1.00 63.50 181 THR A CA 1
ATOM 1404 C C . THR A 1 181 ? -25.089 -1.824 9.247 1.00 63.50 181 THR A C 1
ATOM 1406 O O . THR A 1 181 ? -24.486 -1.268 8.328 1.00 63.50 181 THR A O 1
ATOM 1409 N N . GLN A 1 182 ? -24.562 -2.858 9.895 1.00 60.94 182 GLN A N 1
ATOM 1410 C CA . GLN A 1 182 ? -23.195 -3.350 9.731 1.00 60.94 182 GLN A CA 1
ATOM 1411 C C . GLN A 1 182 ? -22.960 -3.968 8.342 1.00 60.94 182 GLN A C 1
ATOM 1413 O O . GLN A 1 182 ? -23.319 -5.118 8.124 1.00 60.94 182 GLN A O 1
ATOM 1418 N N . THR A 1 183 ? -22.342 -3.243 7.402 1.00 57.03 183 THR A N 1
ATOM 1419 C CA . THR A 1 183 ? -22.182 -3.760 6.024 1.00 57.03 183 THR A CA 1
ATOM 1420 C C . THR A 1 183 ? -20.739 -3.996 5.577 1.00 57.03 183 THR A C 1
ATOM 1422 O O . THR A 1 183 ? -20.498 -4.994 4.912 1.00 57.03 183 THR A O 1
ATOM 1425 N N . ASN A 1 184 ? -19.749 -3.182 5.980 1.00 54.59 184 ASN A N 1
ATOM 1426 C CA . ASN A 1 184 ? -18.428 -3.241 5.317 1.00 54.59 184 ASN A CA 1
ATOM 1427 C C . ASN A 1 184 ? -17.203 -3.568 6.198 1.00 54.59 184 ASN A C 1
ATOM 1429 O O . ASN A 1 184 ? -16.164 -3.923 5.649 1.00 54.59 184 ASN A O 1
ATOM 1433 N N . CYS A 1 185 ? -17.268 -3.498 7.536 1.00 57.41 185 CYS A N 1
ATOM 1434 C CA . CYS A 1 185 ? -16.162 -3.917 8.427 1.00 57.41 185 CYS A CA 1
ATOM 1435 C C . CYS A 1 185 ? -16.694 -4.454 9.769 1.00 57.41 185 CYS A C 1
ATOM 1437 O O . CYS A 1 185 ? -16.589 -3.787 10.799 1.00 57.41 185 CYS A O 1
ATOM 1439 N N . ARG A 1 186 ? -17.258 -5.670 9.768 1.00 61.00 186 ARG A N 1
ATOM 1440 C CA . ARG A 1 186 ? -17.840 -6.305 10.966 1.00 61.00 186 ARG A CA 1
ATOM 1441 C C . ARG A 1 186 ? -16.886 -6.294 12.163 1.00 61.00 186 ARG A C 1
ATOM 1443 O O . ARG A 1 186 ? -17.275 -5.817 13.212 1.00 61.00 186 ARG A O 1
ATOM 1450 N N . LEU A 1 187 ? -15.618 -6.671 11.984 1.00 63.28 187 LEU A N 1
ATOM 1451 C CA . LEU A 1 187 ? -14.633 -6.751 13.078 1.00 63.28 187 LEU A CA 1
ATOM 1452 C C . LEU A 1 187 ? -14.376 -5.410 13.799 1.00 63.28 187 LEU A C 1
ATOM 1454 O O . LEU A 1 187 ? -14.193 -5.385 15.015 1.00 63.28 187 LEU A O 1
ATOM 1458 N N . LEU A 1 188 ? -14.399 -4.280 13.081 1.00 69.50 188 LEU A N 1
ATOM 1459 C CA . LEU A 1 188 ? -14.231 -2.945 13.679 1.00 69.50 188 LEU A CA 1
ATOM 1460 C C . LEU A 1 188 ? -15.521 -2.351 14.241 1.00 69.50 188 LEU A C 1
ATOM 1462 O O . LEU A 1 188 ? -15.457 -1.461 15.074 1.00 69.50 188 LEU A O 1
ATOM 1466 N N . TYR A 1 189 ? -16.686 -2.768 13.764 1.00 66.62 189 TYR A N 1
ATOM 1467 C CA . TYR A 1 189 ? -17.944 -2.135 14.166 1.00 66.62 189 TYR A CA 1
ATOM 1468 C C . TYR A 1 189 ? -18.803 -3.031 15.057 1.00 66.62 189 TYR A C 1
ATOM 1470 O O . TYR A 1 189 ? -19.756 -2.543 15.643 1.00 66.62 189 TYR A O 1
ATOM 1478 N N . SER A 1 190 ? -18.464 -4.315 15.215 1.00 61.81 190 SER A N 1
ATOM 1479 C CA . SER A 1 190 ? -19.126 -5.233 16.151 1.00 61.81 190 SER A CA 1
ATOM 1480 C C . SER A 1 190 ? -18.489 -5.247 17.540 1.00 61.81 190 SER A C 1
ATOM 1482 O O . SER A 1 190 ? -19.167 -5.556 18.508 1.00 61.81 190 SER A O 1
ATOM 1484 N N . HIS A 1 191 ? -17.192 -4.939 17.658 1.00 64.69 191 HIS A N 1
ATOM 1485 C CA . HIS A 1 191 ? -16.500 -4.857 18.953 1.00 64.69 191 HIS A CA 1
ATOM 1486 C C . HIS A 1 191 ? -16.906 -3.676 19.872 1.00 64.69 191 HIS A C 1
ATOM 1488 O O . HIS A 1 191 ? -16.847 -3.850 21.087 1.00 64.69 191 HIS A O 1
ATOM 1494 N N . PRO A 1 192 ? -17.310 -2.491 19.373 1.00 56.72 192 PRO A N 1
ATOM 1495 C CA . PRO A 1 192 ? -17.511 -1.313 20.210 1.00 56.72 192 PRO A CA 1
ATOM 1496 C C . PRO A 1 192 ? -18.865 -1.260 20.925 1.00 56.72 192 PRO A C 1
ATOM 1498 O O . PRO A 1 192 ? -19.029 -0.423 21.803 1.00 56.72 192 PRO A O 1
ATOM 1501 N N . SER A 1 193 ? -19.817 -2.154 20.630 1.00 55.12 193 SER A N 1
ATOM 1502 C CA . SER A 1 193 ? -20.998 -2.334 21.495 1.00 55.12 193 SER A CA 1
ATOM 1503 C C . SER A 1 193 ? -20.639 -2.959 22.848 1.00 55.12 193 SER A C 1
ATOM 1505 O O . SER A 1 193 ? -21.410 -2.847 23.789 1.00 55.12 193 SER A O 1
ATOM 1507 N N . ALA A 1 194 ? -19.471 -3.601 22.952 1.00 58.25 194 ALA A N 1
ATOM 1508 C CA . ALA A 1 194 ? -18.951 -4.170 24.193 1.00 58.25 194 ALA A CA 1
ATOM 1509 C C . ALA A 1 194 ? -17.818 -3.330 24.809 1.00 58.25 194 ALA A C 1
ATOM 1511 O O . ALA A 1 194 ? -17.302 -3.694 25.865 1.00 58.25 194 ALA A O 1
ATOM 1512 N N . CYS A 1 195 ? -17.383 -2.241 24.156 1.00 63.66 195 CYS A N 1
ATOM 1513 C CA . CYS A 1 195 ? -16.277 -1.441 24.663 1.00 63.66 195 CYS A CA 1
ATOM 1514 C C . CYS A 1 195 ? -16.274 0.033 24.219 1.00 63.66 195 CYS A C 1
ATOM 1516 O O . CYS A 1 195 ? -16.238 0.348 23.028 1.00 63.66 195 CYS A O 1
ATOM 1518 N N . GLU A 1 196 ? -16.210 0.939 25.198 1.00 62.22 196 GLU A N 1
ATOM 1519 C CA . GLU A 1 196 ? -16.175 2.401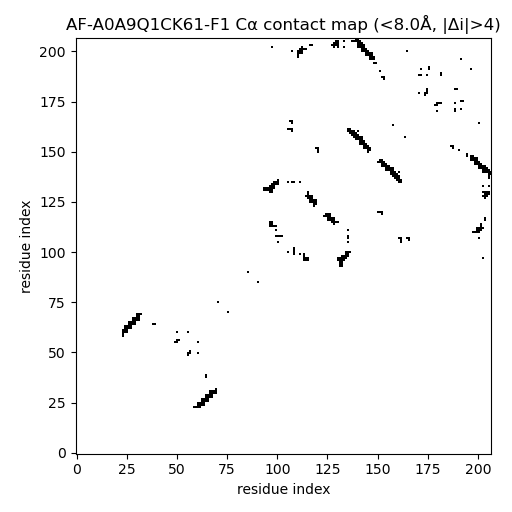 25.020 1.00 62.22 196 GLU A CA 1
ATOM 1520 C C . GLU A 1 196 ? -14.766 2.990 24.823 1.00 62.22 196 GLU A C 1
ATOM 1522 O O . GLU A 1 196 ? -14.586 4.203 24.764 1.00 62.22 196 GLU A O 1
ATOM 1527 N N . SER A 1 197 ? -13.739 2.153 24.706 1.00 64.25 197 SER A N 1
ATOM 1528 C CA . SER A 1 197 ? -12.345 2.612 24.677 1.00 64.25 197 SER A CA 1
ATOM 1529 C C . SER A 1 197 ? -11.940 3.372 23.409 1.00 64.25 197 SER A C 1
ATOM 1531 O O . SER A 1 197 ? -12.518 3.192 22.332 1.00 64.25 197 SER A O 1
ATOM 1533 N N . SER A 1 198 ? -10.855 4.142 23.530 1.00 80.06 198 SER A N 1
ATOM 1534 C CA . SER A 1 198 ? -10.150 4.770 22.415 1.00 80.06 198 SER A CA 1
ATOM 1535 C C . SER A 1 198 ? -9.591 3.747 21.416 1.00 80.06 198 SER A C 1
ATOM 1537 O O . SER A 1 198 ? -9.309 2.589 21.737 1.00 80.06 198 SER A O 1
ATOM 1539 N N . LEU A 1 199 ? -9.475 4.192 20.163 1.00 87.44 199 LEU A N 1
ATOM 1540 C CA . LEU A 1 199 ? -8.840 3.451 19.079 1.00 87.44 199 LEU A CA 1
ATOM 1541 C C . LEU A 1 199 ? -7.489 4.088 18.769 1.00 87.44 199 LEU A C 1
ATOM 1543 O O . LEU A 1 199 ? -7.434 5.294 18.514 1.00 87.44 199 LEU A O 1
ATOM 1547 N N . SER A 1 200 ? -6.440 3.278 18.684 1.00 91.25 200 SER A N 1
ATOM 1548 C CA . SER A 1 200 ? -5.122 3.686 18.206 1.00 91.25 200 SER A CA 1
ATOM 1549 C C . SER A 1 200 ? -4.928 3.311 16.734 1.00 91.25 200 SER A C 1
ATOM 1551 O O . SER A 1 200 ? -5.397 2.279 16.258 1.00 91.25 200 SER A O 1
ATOM 1553 N N . PHE A 1 201 ? -4.250 4.174 15.980 1.00 93.81 201 PHE A N 1
ATOM 1554 C CA . PHE A 1 201 ? -3.959 4.017 14.557 1.00 93.81 201 PHE A CA 1
ATOM 1555 C C . PHE A 1 201 ? -2.459 3.950 14.336 1.00 93.81 201 PHE A C 1
ATOM 1557 O O . PHE A 1 201 ? -1.743 4.899 14.643 1.00 93.81 201 PHE A O 1
ATOM 1564 N N . GLN A 1 202 ? -1.989 2.872 13.725 1.00 94.56 202 GLN A N 1
ATOM 1565 C CA . GLN A 1 202 ? -0.576 2.653 13.457 1.00 94.56 202 GLN A CA 1
ATOM 1566 C C . GLN A 1 202 ? -0.347 2.383 11.975 1.00 94.56 202 GLN A C 1
ATOM 1568 O O . GLN A 1 202 ? -1.040 1.570 11.367 1.00 94.56 202 GLN A O 1
ATOM 1573 N N . ILE A 1 203 ? 0.651 3.036 11.382 1.00 94.94 203 ILE A N 1
ATOM 1574 C CA . ILE A 1 203 ? 1.111 2.699 10.030 1.00 94.94 203 ILE A CA 1
ATOM 1575 C C . ILE A 1 203 ? 2.108 1.549 10.141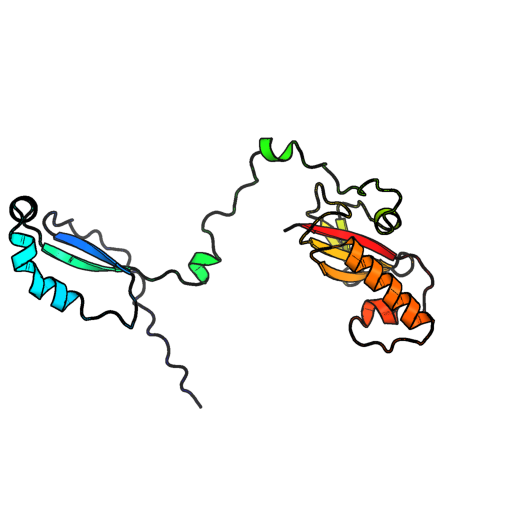 1.00 94.94 203 ILE A C 1
ATOM 1577 O O . ILE A 1 203 ? 3.089 1.667 10.867 1.00 94.94 203 ILE A O 1
ATOM 1581 N N . VAL A 1 204 ? 1.872 0.460 9.413 1.00 93.75 204 VAL A N 1
ATOM 1582 C CA . VAL A 1 204 ? 2.729 -0.737 9.430 1.00 93.75 204 VAL A CA 1
ATOM 1583 C C . VAL A 1 204 ? 3.738 -0.705 8.294 1.00 93.75 204 VAL A C 1
ATOM 1585 O O . VAL A 1 204 ? 4.898 -1.046 8.497 1.00 93.75 204 VAL A O 1
ATOM 1588 N N . GLN A 1 205 ? 3.312 -0.281 7.106 1.00 91.50 205 GLN A N 1
ATOM 1589 C CA . GLN A 1 205 ? 4.162 -0.256 5.921 1.00 91.50 205 GLN A CA 1
ATOM 1590 C C . GLN A 1 205 ? 3.777 0.901 5.006 1.00 91.50 205 GLN A C 1
ATOM 1592 O O . GLN A 1 205 ? 2.592 1.174 4.804 1.00 91.50 205 GLN A O 1
ATOM 1597 N N . VAL A 1 206 ? 4.786 1.551 4.437 1.00 88.50 206 VAL A N 1
ATOM 1598 C CA . VAL A 1 206 ? 4.645 2.563 3.383 1.00 88.50 206 VAL A CA 1
ATOM 1599 C C . VAL A 1 206 ? 5.131 1.961 2.063 1.00 88.50 206 VAL A C 1
ATOM 1601 O O . VAL A 1 206 ? 6.128 1.235 2.063 1.00 88.50 206 VAL A O 1
ATOM 1604 N N . PHE A 1 207 ? 4.404 2.213 0.974 1.00 83.38 207 PHE A N 1
ATOM 1605 C CA . PHE A 1 207 ? 4.761 1.763 -0.376 1.00 83.38 207 PHE A CA 1
ATOM 1606 C C . PHE A 1 207 ? 5.657 2.761 -1.114 1.00 83.38 207 PHE A C 1
ATOM 1608 O O . PHE A 1 207 ? 5.493 3.985 -0.899 1.00 83.38 207 PHE A O 1
#

Sequence (207 aa):
MAHISKALRPPPRRETRHIPVDTRKIPLVLTYHPGLPDTGAILRKFKPVLLRSPVAQKLNLQPILSFRQPTNLESRLVRARLSGPRPASARESLKPSPSPCGDKRCNLCSCFNTNTFISSKVTGNRFNCVNAGASCKTRWCIYVISCDSCGCQYTGCTNNPRLRMNNHKSALEGYRLGKLTQTNCRLLYSHPSACESSLSFQIVQVF

Organism: Holothuria leucospilota (NCBI:txid206669)

Solvent-accessible surface area (backbone atoms only — not comparable to full-atom values): 12797 Å² total; per-residue (Å²): 137,88,84,79,76,73,73,79,73,73,77,76,84,68,78,75,69,87,66,81,79,60,87,54,54,46,75,44,75,40,71,58,56,94,87,59,71,69,59,67,59,50,50,61,71,45,41,69,64,54,52,68,38,71,68,33,49,76,56,55,68,42,72,40,84,43,72,41,83,60,89,45,71,61,70,73,70,53,60,95,63,71,82,64,83,74,60,69,84,76,48,80,81,50,46,88,49,32,43,65,71,83,54,90,88,40,81,46,49,84,32,52,47,53,63,59,54,50,65,41,72,89,75,66,52,74,44,76,35,57,24,63,44,32,37,57,80,46,51,43,30,36,33,37,40,32,33,73,78,82,48,54,72,45,77,49,75,42,62,46,49,45,64,53,51,50,51,50,54,52,52,47,50,33,40,75,71,66,74,46,79,93,82,89,53,59,80,74,61,62,53,51,85,80,42,91,61,61,62,38,38,31,60,38,33,60,112

pLDDT: mean 77.58, std 16.28, range [32.91, 95.56]

InterPro domains:
  IPR000305 GIY-YIG endonuclease [PF01541] (140-174)
  IPR035901 GIY-YIG endonuclease superfamily [G3DSA:3.40.1440.10] (134-199)

Radius of gyration: 30.26 Å; Cα contacts (8 Å, |Δi|>4): 253; chains: 1; bounding box: 60×51×79 Å

Mean predicted aligned error: 17.16 Å